Protein AF-A0A819GA97-F1 (afdb_monomer)

Secondary structure (DSSP, 8-state):
---SHHHHHS--HHHHHHHHHHHHHHHHHHHHHHHTGGG-SS-HHHHHHHTPPPTTSS-TT-TTHHHHHHHHHHHHTS--EEBSS--SEE-GGGEE----HHHHHHS-HHHHHHHH--EEBPGGGGGGHHHHHHTT-B---HHHHHHHHHHHTTS---HHHHHHHHHHHHHHHHHHTTS-HHHHHHHHHHHHTSS--B-TTSS-B--GGG-SS-------

Mean predicted aligned error: 13.13 Å

Sequence (220 aa):
VPSSRQDILSDSIWNQFLLNEIPSIFLSSLDTFYQEQSFLPIDPLHLFLYFLPNETSIYSNNLFTPVCRTIHRLLRSRRFLPVINDNNLHMPNECVFINDLTIKEILTPELLYNHLNLYYLKDDLYEYEKQLYELGVHHLGHNELINFIKQIFTTEITIENKKILSKWFCCLYRCLNEISLIDEQKVLKHIQSLKIFPLKNYQEFISVNYINQIIFFSIK

Nearest PDB structures (foldseek):
  2n3a-assembly1_B  TM=3.956E-01  e=7.520E+00  Homo sapiens
  4huh-assembly1_D  TM=3.176E-01  e=7.520E+00  Tequatrovirus T4

pLDDT: mean 73.04, std 17.86, range [25.12, 94.12]

Radius of gyration: 23.86 Å; Cα contacts (8 Å, |Δi|>4): 188; chains: 1; bounding box: 54×37×74 Å

Foldseek 3Di:
DDDDPVSVVPDDPVNVVVLVCLLVVLVVQLVVCVVVVVVDPDRSVVVSLVPQDDCPDPCVPDPNNVSSVSNLVVQQVDFDFDFPPDPTGDHLQQEAEDDDPLVCVLCPQVLCCVQVSHTYGDPVCVVNVVSSVSSPRDYDDLVNLLVSCVVVPPDDQDLVNLVSVVSVVVVSVVVLVVDDPVVNVVSVVSVLCDLFDQDPVSPDTGGCVVDPDDDDDDDD

Structure (mmCIF, N/CA/C/O backbone):
data_AF-A0A819GA97-F1
#
_entry.id   AF-A0A819GA97-F1
#
loop_
_atom_site.group_PDB
_atom_site.id
_atom_site.type_symbol
_atom_site.label_atom_id
_atom_site.label_alt_id
_atom_site.label_comp_id
_atom_site.label_asym_id
_atom_site.label_entity_id
_atom_site.label_seq_id
_atom_site.pdbx_PDB_ins_code
_atom_site.Cartn_x
_atom_site.Cartn_y
_atom_site.Cartn_z
_atom_site.occupancy
_atom_site.B_iso_or_equiv
_atom_site.auth_seq_id
_atom_site.auth_comp_id
_atom_site.auth_asym_id
_atom_site.auth_atom_id
_atom_site.pdbx_PDB_model_num
ATOM 1 N N . VAL A 1 1 ? 28.766 -0.617 -34.407 1.00 49.12 1 VAL A N 1
ATOM 2 C CA . VAL A 1 1 ? 28.035 -1.095 -33.210 1.00 49.12 1 VAL A CA 1
ATOM 3 C C . VAL A 1 1 ? 28.820 -0.605 -32.008 1.00 49.12 1 VAL A C 1
ATOM 5 O O . VAL A 1 1 ? 30.019 -0.862 -32.008 1.00 49.12 1 VAL A O 1
ATOM 8 N N . PRO A 1 2 ? 28.232 0.171 -31.082 1.00 42.66 2 PRO A N 1
ATOM 9 C CA . PRO A 1 2 ? 28.972 0.699 -29.940 1.00 42.66 2 PRO A CA 1
ATOM 10 C C . PRO A 1 2 ? 29.485 -0.477 -29.105 1.00 42.66 2 PRO A C 1
ATOM 12 O O . PRO A 1 2 ? 28.721 -1.3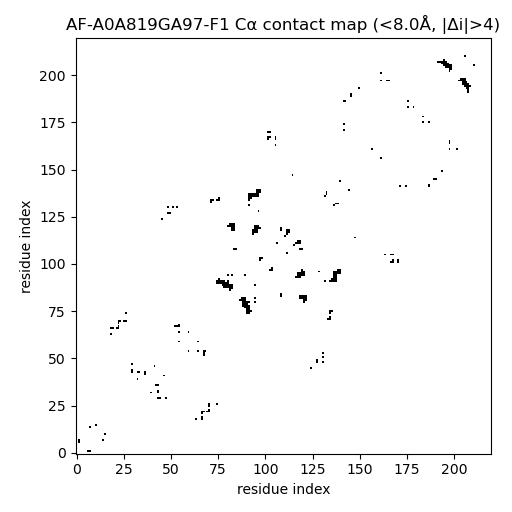72 -28.748 1.00 42.66 2 PRO A O 1
ATOM 15 N N . SER A 1 3 ? 30.795 -0.516 -28.882 1.00 57.19 3 SER A N 1
ATOM 16 C CA . SER A 1 3 ? 31.515 -1.671 -28.329 1.00 57.19 3 SER A CA 1
ATOM 17 C C . SER A 1 3 ? 31.979 -1.460 -26.885 1.00 57.19 3 SER A C 1
ATOM 19 O O . SER A 1 3 ? 32.624 -2.338 -26.316 1.00 57.19 3 SER A O 1
ATOM 21 N N . SER A 1 4 ? 31.632 -0.329 -26.262 1.00 60.06 4 SER A N 1
ATOM 22 C CA . SER A 1 4 ? 31.930 -0.042 -24.857 1.00 60.06 4 SER A CA 1
ATOM 23 C C . SER A 1 4 ? 30.698 0.476 -24.098 1.00 60.06 4 SER A C 1
ATOM 25 O O . SER A 1 4 ? 29.800 1.085 -24.679 1.00 60.06 4 SER A O 1
ATOM 27 N N . ARG A 1 5 ? 30.652 0.271 -22.768 1.00 60.28 5 ARG A N 1
ATOM 28 C CA . ARG A 1 5 ? 29.605 0.848 -21.893 1.00 60.28 5 ARG A CA 1
ATOM 29 C C . ARG A 1 5 ? 29.556 2.382 -21.990 1.00 60.28 5 ARG A C 1
ATOM 31 O O . ARG A 1 5 ? 28.491 2.957 -21.812 1.00 60.28 5 ARG A O 1
ATOM 38 N N . GLN A 1 6 ? 30.684 3.025 -22.298 1.00 57.44 6 GLN A N 1
ATOM 39 C CA . GLN A 1 6 ? 30.800 4.475 -22.481 1.00 57.44 6 GLN A CA 1
ATOM 40 C C . GLN A 1 6 ? 30.181 4.962 -23.802 1.00 57.44 6 GLN A C 1
ATOM 42 O O . GLN A 1 6 ? 29.548 6.011 -23.799 1.00 57.44 6 GLN A O 1
ATOM 47 N N . ASP A 1 7 ? 30.241 4.173 -24.878 1.00 56.47 7 ASP A N 1
ATOM 48 C CA . ASP A 1 7 ? 29.591 4.496 -26.166 1.00 56.47 7 ASP A CA 1
ATOM 49 C C . ASP A 1 7 ? 28.064 4.282 -26.142 1.00 56.47 7 ASP A C 1
ATOM 51 O O . ASP A 1 7 ? 27.329 4.785 -26.988 1.00 56.47 7 ASP A O 1
ATOM 55 N N . ILE A 1 8 ? 27.562 3.512 -25.173 1.00 55.41 8 ILE A N 1
ATOM 56 C CA . ILE A 1 8 ? 26.121 3.396 -24.887 1.00 55.41 8 ILE A CA 1
ATOM 57 C C . ILE A 1 8 ? 25.658 4.585 -24.023 1.00 55.41 8 ILE A C 1
ATOM 59 O O . ILE A 1 8 ? 24.527 5.047 -24.161 1.00 55.41 8 ILE A O 1
ATOM 63 N N . LEU A 1 9 ? 26.541 5.102 -23.159 1.00 57.03 9 LEU A N 1
ATOM 64 C CA . LEU A 1 9 ? 26.312 6.285 -22.319 1.00 57.03 9 LEU A CA 1
ATOM 65 C C . LEU A 1 9 ? 26.404 7.607 -23.094 1.00 57.03 9 LEU A C 1
ATOM 67 O O . LEU A 1 9 ? 25.909 8.620 -22.604 1.00 57.03 9 LEU A O 1
ATOM 71 N N . SER A 1 10 ? 27.014 7.624 -24.283 1.00 56.72 10 SER A N 1
ATOM 72 C CA . SER A 1 10 ? 27.002 8.791 -25.165 1.00 56.72 10 SER A CA 1
ATOM 73 C C . SER A 1 10 ? 25.609 8.979 -25.771 1.00 56.72 10 SER A C 1
ATOM 75 O O . SER A 1 10 ? 25.300 8.421 -26.819 1.00 56.72 10 SER A O 1
ATOM 77 N N . ASP A 1 11 ? 24.773 9.699 -25.025 1.00 62.06 11 ASP A N 1
ATOM 78 C CA . ASP A 1 11 ? 23.566 10.472 -25.358 1.00 62.06 11 ASP A CA 1
ATOM 79 C C . ASP A 1 11 ? 22.989 10.329 -26.784 1.00 62.06 11 ASP A C 1
ATOM 81 O O . ASP A 1 11 ? 22.821 11.295 -27.530 1.00 62.06 11 ASP A O 1
ATOM 85 N N . SER A 1 12 ? 22.678 9.101 -27.200 1.00 70.94 12 SER A N 1
ATOM 86 C CA . SER A 1 12 ? 21.984 8.881 -28.463 1.00 70.94 12 SER A CA 1
ATOM 87 C C . SER A 1 12 ? 20.501 9.190 -28.264 1.00 70.94 12 SER A C 1
ATOM 89 O O . SER A 1 12 ? 19.875 8.702 -27.320 1.00 70.94 12 SER A O 1
ATOM 91 N N . ILE A 1 13 ? 19.917 9.974 -29.177 1.00 79.69 13 ILE A N 1
ATOM 92 C CA . ILE A 1 13 ? 18.471 10.279 -29.212 1.00 79.69 13 ILE A CA 1
ATOM 93 C C . ILE A 1 13 ? 17.645 8.983 -29.120 1.00 79.69 13 ILE A C 1
ATOM 95 O O . ILE A 1 13 ? 16.586 8.947 -28.500 1.00 79.69 13 ILE A O 1
ATOM 99 N N . TRP A 1 14 ? 18.175 7.893 -29.679 1.00 80.19 14 TRP A N 1
ATOM 100 C CA . TRP A 1 14 ? 17.611 6.552 -29.589 1.00 80.19 14 TRP A CA 1
ATOM 101 C C . TRP A 1 14 ? 17.519 6.015 -28.152 1.00 80.19 14 TRP A C 1
ATOM 103 O O . TRP A 1 14 ? 16.473 5.511 -27.752 1.00 80.19 14 TRP A O 1
ATOM 113 N N . ASN A 1 15 ? 18.577 6.148 -27.348 1.00 81.88 15 ASN A N 1
ATOM 114 C CA . ASN A 1 15 ? 18.561 5.700 -25.954 1.00 81.88 15 ASN A CA 1
ATOM 115 C C . ASN A 1 15 ? 17.590 6.533 -25.112 1.00 81.88 15 ASN A C 1
ATOM 117 O O . ASN A 1 15 ? 16.863 5.972 -24.299 1.00 81.88 15 ASN A O 1
ATOM 121 N N . GLN A 1 16 ? 17.527 7.849 -25.334 1.00 83.06 16 GLN A N 1
ATOM 122 C CA . GLN A 1 16 ? 16.548 8.706 -24.657 1.00 83.06 16 GLN A CA 1
ATOM 123 C C . GLN A 1 16 ? 15.110 8.333 -25.035 1.00 83.06 16 GLN A C 1
ATOM 125 O O . GLN A 1 16 ? 14.253 8.236 -24.159 1.00 83.06 16 GLN A O 1
ATOM 130 N N . PHE A 1 17 ? 14.856 8.071 -26.321 1.00 86.31 17 PHE A N 1
ATOM 131 C CA . PHE A 1 17 ? 13.563 7.576 -26.788 1.00 86.31 17 PHE A CA 1
ATOM 132 C C . PHE A 1 17 ? 13.178 6.272 -26.076 1.00 86.31 17 PHE A C 1
ATOM 134 O O . PHE A 1 17 ? 12.105 6.198 -25.487 1.00 86.31 17 PHE A O 1
ATOM 141 N N . LEU A 1 18 ? 14.077 5.282 -26.027 1.00 85.31 18 LEU A N 1
ATOM 142 C CA . LEU A 1 18 ? 13.821 4.024 -25.319 1.00 85.31 18 LEU A CA 1
ATOM 143 C C . LEU A 1 18 ? 13.533 4.237 -23.827 1.00 85.31 18 LEU A C 1
ATOM 145 O O . LEU A 1 18 ? 12.581 3.662 -23.306 1.00 85.31 18 LEU A O 1
ATOM 149 N N . LEU A 1 19 ? 14.315 5.072 -23.137 1.00 87.19 19 LEU A N 1
ATOM 150 C CA . LEU A 1 19 ? 14.096 5.365 -21.716 1.00 87.19 19 LEU A CA 1
ATOM 151 C C . LEU A 1 19 ? 12.727 6.015 -21.458 1.00 87.19 19 LEU A C 1
ATOM 153 O O . LEU A 1 19 ? 12.126 5.755 -20.417 1.00 87.19 19 LEU A O 1
ATOM 157 N N . ASN A 1 20 ? 12.220 6.809 -22.403 1.00 89.06 20 ASN A N 1
ATOM 158 C CA . ASN A 1 20 ? 10.899 7.432 -22.312 1.00 89.06 20 ASN A CA 1
ATOM 159 C C . ASN A 1 20 ? 9.746 6.446 -22.568 1.00 89.06 20 ASN A C 1
ATOM 161 O O . ASN A 1 20 ? 8.667 6.637 -22.009 1.00 89.06 20 ASN A O 1
ATOM 165 N N . GLU A 1 21 ? 9.968 5.391 -23.357 1.00 92.31 21 GLU A N 1
ATOM 166 C CA . GLU A 1 21 ? 8.961 4.355 -23.641 1.00 92.31 21 GLU A CA 1
ATOM 167 C C . GLU A 1 21 ? 8.874 3.276 -22.548 1.00 92.31 21 GLU A C 1
ATOM 169 O O . GLU A 1 21 ? 7.820 2.682 -22.336 1.00 92.31 21 GLU A O 1
ATOM 174 N N . ILE A 1 22 ? 9.950 3.018 -21.795 1.00 91.12 22 ILE A N 1
ATOM 175 C CA . ILE A 1 22 ? 9.941 1.978 -20.747 1.00 91.12 22 ILE A CA 1
ATOM 176 C C . ILE A 1 22 ? 8.790 2.151 -19.732 1.00 91.12 22 ILE A C 1
ATOM 178 O O . ILE A 1 22 ? 8.128 1.152 -19.442 1.00 91.12 22 ILE A O 1
ATOM 182 N N . PRO A 1 23 ? 8.497 3.352 -19.186 1.00 92.75 23 PRO A N 1
ATOM 183 C 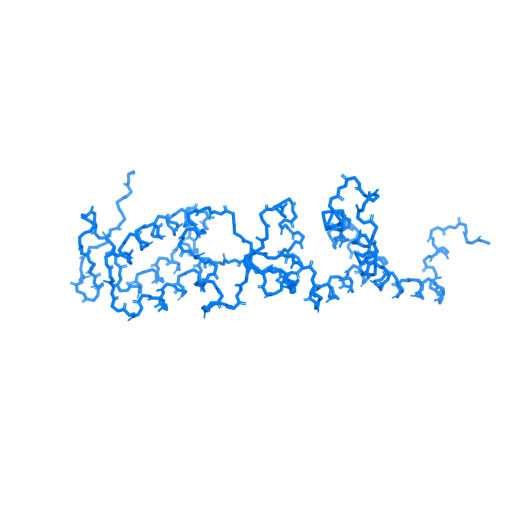CA . PRO A 1 23 ? 7.420 3.513 -18.215 1.00 92.75 23 PRO A CA 1
ATOM 184 C C . PRO A 1 23 ? 6.036 3.134 -18.746 1.00 92.75 23 PRO A C 1
ATOM 186 O O . PRO A 1 23 ? 5.268 2.498 -18.025 1.00 92.75 23 PRO A O 1
ATOM 189 N N . SER A 1 24 ? 5.706 3.512 -19.986 1.00 92.88 24 SER A N 1
ATOM 190 C CA . SER A 1 24 ? 4.400 3.212 -20.588 1.00 92.88 24 SER A CA 1
ATOM 191 C C . SER A 1 24 ? 4.251 1.710 -20.833 1.00 92.88 24 SER A C 1
ATOM 193 O O . SER A 1 24 ? 3.234 1.123 -20.457 1.00 92.88 24 SER A O 1
ATOM 195 N N . ILE A 1 25 ? 5.299 1.073 -21.365 1.00 93.88 25 ILE A N 1
ATOM 196 C CA . ILE A 1 25 ? 5.341 -0.371 -21.610 1.00 93.88 25 ILE A CA 1
ATOM 197 C C . ILE A 1 25 ? 5.215 -1.136 -20.290 1.00 93.88 25 ILE A C 1
ATOM 199 O O . ILE A 1 25 ? 4.380 -2.035 -20.182 1.00 93.88 25 ILE A O 1
ATOM 203 N N . PHE A 1 26 ? 5.976 -0.745 -19.263 1.00 93.56 26 PHE A N 1
ATOM 204 C CA . PHE A 1 26 ? 5.908 -1.370 -17.942 1.00 93.56 26 PHE A CA 1
ATOM 205 C C . PHE A 1 26 ? 4.486 -1.324 -17.379 1.00 93.56 26 PHE A C 1
ATOM 207 O O . PHE A 1 26 ? 3.968 -2.342 -16.935 1.00 93.56 26 PHE A O 1
ATOM 214 N N . LEU A 1 27 ? 3.798 -0.186 -17.470 1.00 92.31 27 LEU A N 1
ATOM 215 C CA . LEU A 1 27 ? 2.404 -0.085 -17.036 1.00 92.31 27 LEU A CA 1
ATOM 216 C C . LEU A 1 27 ? 1.475 -0.994 -17.848 1.00 92.31 27 LEU A C 1
ATOM 218 O O . LEU A 1 27 ? 0.658 -1.697 -17.257 1.00 92.31 27 LEU A O 1
ATOM 222 N N . SER A 1 28 ? 1.596 -1.014 -19.175 1.00 92.75 28 SER A N 1
ATOM 223 C CA . SER A 1 28 ? 0.748 -1.859 -20.032 1.00 92.75 28 SER A CA 1
ATOM 224 C C . SER A 1 28 ? 0.955 -3.362 -19.801 1.00 92.75 28 SER A C 1
ATOM 226 O O . SER A 1 28 ? 0.047 -4.164 -20.035 1.00 92.75 28 SER A O 1
ATOM 228 N N . SER A 1 29 ? 2.128 -3.754 -19.286 1.00 92.56 29 SER A N 1
ATOM 229 C CA . SER A 1 29 ? 2.418 -5.151 -18.958 1.00 92.56 29 SER A CA 1
ATOM 230 C C . SER A 1 29 ? 1.474 -5.701 -17.890 1.00 92.56 29 SER A C 1
ATOM 232 O O . SER A 1 29 ? 1.076 -6.855 -17.988 1.00 92.56 29 SER A O 1
ATOM 234 N N . LEU A 1 30 ? 1.025 -4.867 -16.944 1.00 92.44 30 LEU A N 1
ATOM 235 C CA . LEU A 1 30 ? 0.070 -5.283 -15.919 1.00 92.44 30 LEU A CA 1
ATOM 236 C C . LEU A 1 30 ? -1.269 -5.710 -16.532 1.00 92.44 30 LEU A C 1
ATOM 238 O O . LEU A 1 30 ? -1.796 -6.760 -16.178 1.00 92.44 30 LEU A O 1
ATOM 242 N N . ASP A 1 31 ? -1.796 -4.935 -17.485 1.00 91.81 31 ASP A N 1
ATOM 243 C CA . ASP A 1 31 ? -3.041 -5.291 -18.182 1.00 91.81 31 ASP A CA 1
ATOM 244 C C . ASP A 1 31 ? -2.864 -6.573 -18.995 1.00 91.81 31 ASP A C 1
ATOM 246 O O . ASP A 1 31 ? -3.745 -7.427 -1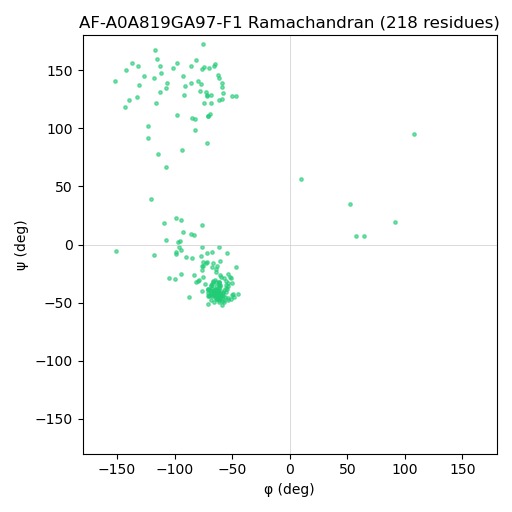9.017 1.00 91.81 31 ASP A O 1
ATOM 250 N N . THR A 1 32 ? -1.697 -6.726 -19.624 1.00 91.50 32 THR A N 1
ATOM 251 C CA . THR A 1 32 ? -1.351 -7.924 -20.398 1.00 91.50 32 THR A CA 1
ATOM 252 C C . THR A 1 32 ? -1.278 -9.158 -19.494 1.00 91.50 32 THR A C 1
ATOM 254 O O . THR A 1 32 ? -1.784 -10.217 -19.853 1.00 91.50 32 THR A O 1
ATOM 257 N N . PHE A 1 33 ? -0.710 -9.031 -18.290 1.00 91.69 33 PHE A N 1
ATOM 258 C CA . PHE A 1 33 ? -0.670 -10.122 -17.318 1.00 91.69 33 PHE A CA 1
ATOM 259 C C . PHE A 1 33 ? -2.068 -10.521 -16.843 1.00 91.69 33 PHE A C 1
ATOM 261 O O . PHE A 1 33 ? -2.334 -11.709 -16.691 1.00 91.69 33 PHE A O 1
ATOM 268 N N . TYR A 1 34 ? -2.977 -9.560 -16.654 1.00 90.00 34 TYR A N 1
ATOM 269 C CA . TYR A 1 34 ? -4.372 -9.873 -16.341 1.00 90.00 34 TYR A CA 1
ATOM 270 C C . TYR A 1 34 ? -5.109 -10.537 -17.514 1.00 90.00 34 TYR A C 1
ATOM 272 O O . TYR A 1 34 ? -5.906 -11.444 -17.288 1.00 90.00 34 TYR A O 1
ATOM 280 N N . GLN A 1 35 ? -4.841 -10.133 -18.759 1.00 91.12 35 GLN A N 1
ATOM 281 C CA . GLN A 1 35 ? -5.425 -10.767 -19.950 1.00 91.12 35 GLN A CA 1
ATOM 282 C C . GLN A 1 35 ? -4.970 -12.222 -20.114 1.00 91.12 35 GLN A C 1
ATOM 284 O O . GLN A 1 35 ? -5.780 -13.090 -20.426 1.00 91.12 35 GLN A O 1
ATOM 289 N N . GLU A 1 36 ? -3.691 -12.491 -19.853 1.00 89.56 36 GLU A N 1
ATOM 290 C CA . GLU A 1 36 ? -3.062 -13.805 -20.022 1.00 89.56 36 GLU A CA 1
ATOM 291 C C . GLU A 1 36 ? -2.950 -14.585 -18.697 1.00 89.56 36 GLU A C 1
ATOM 293 O O . GLU A 1 36 ? -2.118 -15.485 -18.562 1.00 89.56 36 GLU A O 1
ATOM 298 N N . GLN A 1 37 ? -3.790 -14.267 -17.702 1.00 86.69 37 GLN A N 1
ATOM 299 C CA . GLN A 1 37 ? -3.708 -14.838 -16.351 1.00 86.69 37 GLN A CA 1
ATOM 300 C C . GLN A 1 37 ? -3.738 -16.377 -16.345 1.00 86.69 37 GLN A C 1
ATOM 302 O O . GLN A 1 37 ? -3.093 -16.999 -15.505 1.00 86.69 37 GLN A O 1
ATOM 307 N N . SER A 1 38 ? -4.425 -17.010 -17.303 1.00 85.44 38 SER A N 1
ATOM 308 C CA . SER A 1 38 ? -4.483 -18.474 -17.446 1.00 85.44 38 SER A CA 1
ATOM 309 C C . SER A 1 38 ? -3.140 -19.135 -17.767 1.00 85.44 38 SER A C 1
ATOM 311 O O . SER A 1 38 ? -2.992 -20.337 -17.556 1.00 85.44 38 SER A O 1
ATOM 313 N N . PHE A 1 39 ? -2.177 -18.381 -18.300 1.00 83.81 39 PHE A N 1
ATOM 314 C CA . PHE A 1 39 ? -0.853 -18.883 -18.672 1.00 83.81 39 PHE A CA 1
ATOM 315 C C . PHE A 1 39 ? 0.208 -18.594 -17.610 1.00 83.81 39 PHE A C 1
ATOM 317 O O . PHE A 1 39 ? 1.335 -19.082 -17.720 1.00 83.81 39 PHE A O 1
ATOM 324 N N . LEU A 1 40 ? -0.132 -17.808 -16.586 1.00 83.31 40 LEU A N 1
ATOM 325 C CA . LEU A 1 40 ? 0.800 -17.430 -15.539 1.00 83.31 40 LEU A CA 1
ATOM 326 C C . LEU A 1 40 ? 0.754 -18.437 -14.380 1.00 83.31 40 LEU A C 1
ATOM 328 O O . LEU A 1 40 ? -0.324 -18.836 -13.941 1.00 83.31 40 LEU A O 1
ATOM 332 N N . PRO A 1 41 ? 1.919 -18.851 -13.849 1.00 81.69 41 PRO A N 1
ATOM 333 C CA . PRO A 1 41 ? 1.979 -19.779 -12.720 1.00 81.69 41 PRO A CA 1
ATOM 334 C C . PRO A 1 41 ? 1.620 -19.121 -11.378 1.00 81.69 41 PRO A C 1
ATOM 336 O O . PRO A 1 41 ? 1.428 -19.821 -10.387 1.00 81.69 41 PRO A O 1
ATOM 339 N N . ILE A 1 42 ? 1.604 -17.786 -11.329 1.00 86.94 42 ILE A N 1
ATOM 340 C CA . ILE A 1 42 ? 1.438 -16.953 -10.133 1.00 86.94 42 ILE A CA 1
ATOM 341 C C . ILE A 1 42 ? 0.469 -15.819 -10.487 1.00 86.94 42 ILE A C 1
ATOM 343 O O . ILE A 1 42 ? 0.336 -15.464 -11.660 1.00 86.94 42 ILE A O 1
ATOM 347 N N . ASP A 1 43 ? -0.187 -15.248 -9.477 1.00 89.94 43 ASP A N 1
ATOM 348 C CA . ASP A 1 43 ? -1.035 -14.071 -9.637 1.00 89.94 43 ASP A CA 1
ATOM 349 C C . ASP A 1 43 ? -0.296 -12.937 -10.402 1.00 89.94 43 ASP A C 1
ATOM 351 O O . ASP A 1 43 ? 0.827 -12.567 -10.022 1.00 89.94 43 ASP A O 1
ATOM 355 N N . PRO A 1 44 ? -0.906 -12.384 -11.471 1.00 91.50 44 PRO A N 1
ATOM 356 C CA . PRO A 1 44 ? -0.389 -11.252 -12.241 1.00 91.50 44 PRO A CA 1
ATOM 357 C C . PRO A 1 44 ? 0.143 -10.097 -11.391 1.00 91.50 44 PRO A C 1
ATOM 359 O O . PRO A 1 44 ? 1.199 -9.534 -11.689 1.00 91.50 44 PRO A O 1
ATOM 362 N N . LEU A 1 45 ? -0.579 -9.745 -10.325 1.00 91.88 45 LEU A N 1
ATOM 363 C CA . LEU A 1 45 ? -0.251 -8.619 -9.464 1.00 91.88 45 LEU A CA 1
ATOM 364 C C . LEU A 1 45 ? 0.992 -8.901 -8.625 1.00 91.88 45 LEU A C 1
ATOM 366 O O . LEU A 1 45 ? 1.856 -8.035 -8.500 1.00 91.88 45 LEU A O 1
ATOM 370 N N . HIS A 1 46 ? 1.109 -10.119 -8.097 1.00 91.75 46 HIS A N 1
ATOM 371 C CA . HIS A 1 46 ? 2.294 -10.552 -7.359 1.00 91.75 46 HIS A CA 1
ATOM 372 C C . HIS A 1 46 ? 3.535 -10.501 -8.251 1.00 91.75 46 HIS A C 1
ATOM 374 O O . HIS A 1 46 ? 4.560 -9.939 -7.869 1.00 91.75 46 HIS A O 1
ATOM 380 N N . LEU A 1 47 ? 3.431 -11.025 -9.477 1.00 91.25 47 LEU A N 1
ATOM 381 C CA . LEU A 1 47 ? 4.525 -10.980 -10.445 1.00 91.25 47 LEU A CA 1
ATOM 382 C C . LEU A 1 47 ? 4.910 -9.532 -10.774 1.00 91.25 47 LEU A C 1
ATOM 384 O O . LEU A 1 47 ? 6.092 -9.186 -10.773 1.00 91.25 47 LEU A O 1
ATOM 388 N N . PHE A 1 48 ? 3.921 -8.669 -10.996 1.00 92.81 48 PHE A N 1
ATOM 389 C CA . PHE A 1 48 ? 4.143 -7.255 -11.276 1.00 92.81 48 PHE A CA 1
ATOM 390 C C . PHE A 1 48 ? 4.841 -6.517 -10.122 1.00 92.81 48 PHE A C 1
ATOM 392 O O . PHE A 1 48 ? 5.828 -5.817 -10.349 1.00 92.81 48 PHE A O 1
ATOM 399 N N . LEU A 1 49 ? 4.368 -6.696 -8.884 1.00 91.38 49 LEU A N 1
ATOM 400 C CA . LEU A 1 49 ? 4.947 -6.068 -7.691 1.00 91.38 49 LEU A CA 1
ATOM 401 C C . LEU A 1 49 ? 6.342 -6.611 -7.365 1.00 91.38 49 LEU A C 1
ATOM 403 O O . LEU A 1 49 ? 7.204 -5.858 -6.913 1.00 91.38 49 LEU A O 1
ATOM 407 N N . TYR A 1 50 ? 6.592 -7.893 -7.637 1.00 90.12 50 TYR A N 1
ATOM 408 C CA . TYR A 1 50 ? 7.908 -8.505 -7.465 1.00 90.12 50 TYR A CA 1
ATOM 409 C C . TYR A 1 50 ? 8.972 -7.853 -8.358 1.00 90.12 50 TYR A C 1
ATOM 411 O O . TYR A 1 50 ? 10.101 -7.639 -7.919 1.00 90.12 50 TYR A O 1
ATOM 419 N N . PHE A 1 51 ? 8.606 -7.497 -9.592 1.00 89.50 51 PHE A N 1
ATOM 420 C CA . PHE A 1 51 ? 9.491 -6.821 -10.545 1.00 89.50 51 PHE A CA 1
ATOM 421 C C . PHE A 1 51 ? 9.398 -5.292 -10.507 1.00 89.50 51 PHE A C 1
ATOM 423 O O . PHE A 1 51 ? 9.948 -4.626 -11.391 1.00 89.50 51 PHE A O 1
ATOM 430 N N . LEU A 1 52 ? 8.731 -4.717 -9.501 1.00 90.06 52 LEU A N 1
ATOM 431 C CA . LEU A 1 52 ? 8.661 -3.271 -9.353 1.00 90.06 52 LEU A CA 1
ATOM 432 C C . LEU A 1 52 ? 10.084 -2.695 -9.217 1.00 90.06 52 LEU A C 1
ATOM 434 O O . LEU A 1 52 ? 10.853 -3.135 -8.359 1.00 90.06 52 LEU A O 1
ATOM 438 N N . PRO A 1 53 ? 10.472 -1.724 -10.062 1.00 86.38 53 PRO A N 1
ATOM 439 C CA . PRO A 1 53 ? 11.820 -1.190 -10.023 1.00 86.38 53 PRO A CA 1
ATOM 440 C C . PRO A 1 53 ? 11.992 -0.278 -8.805 1.00 86.38 53 PRO A C 1
ATOM 442 O O . PRO A 1 53 ? 11.297 0.729 -8.679 1.00 86.38 53 PRO A O 1
ATOM 445 N N . ASN A 1 54 ? 12.950 -0.594 -7.935 1.00 77.25 54 ASN A N 1
ATOM 446 C CA . ASN A 1 54 ? 13.231 0.190 -6.729 1.00 77.25 54 ASN A CA 1
ATOM 447 C C . ASN A 1 54 ? 14.328 1.238 -6.986 1.00 77.25 54 ASN A C 1
ATOM 449 O O . ASN A 1 54 ? 15.298 0.984 -7.705 1.00 77.25 54 ASN A O 1
ATOM 453 N N . GLU A 1 55 ? 14.227 2.407 -6.345 1.00 69.19 55 GLU A N 1
ATOM 454 C CA . GLU A 1 55 ? 15.260 3.459 -6.427 1.00 69.19 55 GLU A CA 1
ATOM 455 C C . GLU A 1 55 ? 16.540 3.110 -5.641 1.00 69.19 55 GLU A C 1
ATOM 457 O O . GLU A 1 55 ? 17.593 3.705 -5.860 1.00 69.19 55 GLU A O 1
ATOM 462 N N . THR A 1 56 ? 16.472 2.124 -4.743 1.00 60.53 56 THR A N 1
ATOM 463 C CA . THR A 1 56 ? 17.508 1.797 -3.747 1.00 60.53 56 THR A CA 1
ATOM 464 C C . THR A 1 56 ? 18.655 0.926 -4.262 1.00 60.53 56 THR A C 1
ATOM 466 O O . THR A 1 56 ? 19.508 0.505 -3.478 1.00 60.53 56 THR A O 1
ATOM 469 N N . SER A 1 57 ? 18.734 0.662 -5.571 1.00 57.66 57 SER A N 1
ATOM 470 C CA . SER A 1 57 ? 19.920 0.004 -6.128 1.00 57.66 57 SER A CA 1
ATOM 471 C C . SER A 1 57 ? 21.168 0.854 -5.835 1.00 57.66 57 SER A C 1
ATOM 473 O O . SER A 1 57 ? 21.125 2.078 -5.940 1.00 57.66 57 SER A O 1
ATOM 475 N N . ILE A 1 58 ? 22.284 0.211 -5.468 1.00 53.91 58 ILE A N 1
ATOM 476 C CA . ILE A 1 58 ? 23.549 0.807 -4.962 1.00 53.91 58 ILE A CA 1
ATOM 477 C C . ILE A 1 58 ? 24.154 1.880 -5.909 1.00 53.91 58 ILE A C 1
ATOM 479 O O . ILE A 1 58 ? 25.075 2.610 -5.550 1.00 53.91 58 ILE A O 1
ATOM 483 N N . TYR A 1 59 ? 23.589 2.040 -7.104 1.00 55.72 59 TYR A N 1
ATOM 484 C CA . TYR A 1 59 ? 23.917 3.048 -8.100 1.00 55.72 59 TYR A CA 1
ATOM 485 C C . TYR A 1 59 ? 22.804 4.107 -8.181 1.00 55.72 59 TYR A C 1
ATOM 487 O O . TYR A 1 59 ? 22.126 4.231 -9.197 1.00 55.72 59 TYR A O 1
ATOM 495 N N . SER A 1 60 ? 22.617 4.904 -7.126 1.00 51.34 60 SER A N 1
ATOM 496 C CA . SER A 1 60 ? 21.583 5.958 -7.038 1.00 51.34 60 SER A CA 1
ATOM 497 C C . SER A 1 60 ? 21.699 7.078 -8.091 1.00 51.34 60 SER A C 1
ATOM 499 O O . SER A 1 60 ? 20.830 7.944 -8.178 1.00 51.34 60 SER A O 1
ATOM 501 N N . ASN A 1 61 ? 22.727 7.028 -8.944 1.00 61.94 61 ASN A N 1
ATOM 502 C CA . ASN A 1 61 ? 22.945 7.919 -10.081 1.00 61.94 61 ASN A CA 1
ATOM 503 C C . ASN A 1 61 ? 23.005 7.152 -11.421 1.00 61.94 61 ASN A C 1
ATOM 505 O O . ASN A 1 61 ? 23.857 7.417 -12.267 1.00 61.94 61 ASN A O 1
ATOM 509 N N . ASN A 1 62 ? 22.152 6.135 -11.582 1.00 70.12 62 ASN A N 1
ATOM 510 C CA . ASN A 1 62 ? 22.053 5.336 -12.802 1.00 70.12 62 ASN A CA 1
ATOM 511 C C . ASN A 1 62 ? 21.108 5.993 -13.830 1.00 70.12 62 ASN A C 1
ATOM 513 O O . ASN A 1 62 ? 20.152 6.678 -13.468 1.00 70.12 62 ASN A O 1
ATOM 517 N N . LEU A 1 63 ? 21.331 5.715 -15.117 1.00 76.62 63 LEU A N 1
ATOM 518 C CA . LEU A 1 63 ? 20.495 6.149 -16.247 1.00 76.62 63 LEU A CA 1
ATOM 519 C C . LEU A 1 63 ? 18.999 5.830 -16.064 1.00 76.62 63 LEU A C 1
ATOM 521 O O . LEU A 1 63 ? 18.147 6.539 -16.590 1.00 76.62 63 LEU A O 1
ATOM 525 N N . PHE A 1 64 ? 18.676 4.769 -15.319 1.00 81.56 64 PHE A N 1
ATOM 526 C CA . PHE A 1 64 ? 17.305 4.297 -15.108 1.00 81.56 64 PHE A CA 1
ATOM 527 C C . PHE A 1 64 ? 16.607 4.905 -13.887 1.00 81.56 64 PHE A C 1
ATOM 529 O O . PHE A 1 64 ? 15.393 4.774 -13.773 1.00 81.56 64 PHE A O 1
ATOM 536 N N . THR A 1 65 ? 17.308 5.623 -13.003 1.00 84.44 65 THR A N 1
ATOM 537 C CA . THR A 1 65 ? 16.676 6.317 -11.867 1.00 84.44 65 THR A CA 1
ATOM 538 C C . THR A 1 65 ? 15.481 7.203 -12.278 1.00 84.44 65 THR A C 1
ATOM 540 O O . THR A 1 65 ? 14.425 7.091 -11.647 1.00 84.44 65 THR A O 1
ATOM 543 N N . PRO A 1 66 ? 15.555 8.051 -13.333 1.00 86.44 66 PRO A N 1
ATOM 544 C CA . PRO A 1 66 ? 14.390 8.821 -13.784 1.00 86.44 66 PRO A CA 1
ATOM 545 C C . PRO A 1 66 ? 13.250 7.942 -14.323 1.00 86.44 66 PRO A C 1
ATOM 547 O O . PRO A 1 66 ? 12.079 8.295 -14.171 1.00 86.44 66 PRO A O 1
ATOM 550 N N . VAL A 1 67 ? 13.572 6.785 -14.906 1.00 88.62 67 VAL A N 1
ATOM 551 C CA . VAL A 1 67 ? 12.587 5.811 -15.399 1.00 88.62 67 VAL A CA 1
ATOM 552 C C . VAL A 1 67 ? 11.833 5.183 -14.226 1.00 88.62 67 VAL A C 1
ATOM 554 O O . VAL A 1 67 ? 10.603 5.200 -14.229 1.00 88.62 67 VAL A O 1
ATOM 557 N N . CYS A 1 68 ? 12.540 4.736 -13.180 1.00 89.25 68 CYS A N 1
ATOM 558 C CA . CYS A 1 68 ? 11.931 4.205 -11.955 1.00 89.25 68 CYS A CA 1
ATOM 559 C C . CYS A 1 68 ? 10.984 5.230 -11.316 1.00 89.25 68 CYS A C 1
ATOM 561 O O . CYS A 1 68 ? 9.822 4.925 -11.054 1.00 89.25 68 CYS A O 1
ATOM 563 N N . ARG A 1 69 ? 11.439 6.482 -11.166 1.00 89.06 69 ARG A N 1
ATOM 564 C CA . ARG A 1 69 ? 10.614 7.590 -10.648 1.00 89.06 69 ARG A CA 1
ATOM 565 C C . ARG A 1 69 ? 9.358 7.821 -11.470 1.00 89.06 69 ARG A C 1
ATOM 567 O O . ARG A 1 69 ? 8.287 8.072 -10.920 1.00 89.06 69 ARG A O 1
ATOM 574 N N . THR A 1 70 ? 9.484 7.747 -12.792 1.00 91.50 70 THR A N 1
ATOM 575 C CA . THR A 1 70 ? 8.354 7.923 -13.705 1.00 91.50 70 THR A CA 1
ATOM 576 C C . THR A 1 70 ? 7.352 6.780 -13.558 1.00 91.50 70 THR A C 1
ATOM 578 O O . THR A 1 70 ? 6.159 7.054 -13.455 1.00 91.50 70 THR A O 1
ATOM 581 N N . ILE A 1 71 ? 7.818 5.531 -13.459 1.00 92.69 71 ILE A N 1
ATOM 582 C CA . ILE A 1 71 ? 6.968 4.360 -13.196 1.00 92.69 71 ILE A CA 1
ATOM 583 C C . ILE A 1 71 ? 6.222 4.520 -11.868 1.00 92.69 71 ILE A C 1
ATOM 585 O O . ILE A 1 71 ? 4.995 4.452 -11.852 1.00 92.69 71 ILE A O 1
ATOM 589 N N . HIS A 1 72 ? 6.930 4.820 -10.775 1.00 91.88 72 HIS A N 1
ATOM 590 C CA . HIS A 1 72 ? 6.326 5.025 -9.452 1.00 91.88 72 HIS A CA 1
ATOM 591 C C . HIS A 1 72 ? 5.296 6.158 -9.457 1.00 91.88 72 HIS A C 1
ATOM 593 O O . HIS A 1 72 ? 4.196 6.007 -8.927 1.00 91.88 72 HIS A O 1
ATOM 599 N N . ARG A 1 73 ? 5.609 7.287 -10.107 1.00 92.50 73 ARG A N 1
ATOM 600 C CA . ARG A 1 73 ? 4.684 8.422 -10.249 1.00 92.50 73 ARG A CA 1
ATOM 601 C C . ARG A 1 73 ? 3.414 8.037 -11.002 1.00 92.50 73 ARG A C 1
ATOM 603 O O . ARG A 1 73 ? 2.334 8.460 -10.606 1.00 92.50 73 ARG A O 1
ATOM 610 N N . LEU A 1 74 ? 3.537 7.280 -12.089 1.00 93.69 74 LEU A N 1
ATOM 611 C CA . LEU A 1 74 ? 2.382 6.864 -12.879 1.00 93.69 74 LEU A CA 1
ATOM 612 C C . LEU A 1 74 ? 1.538 5.824 -12.131 1.00 93.69 74 LEU A C 1
ATOM 614 O O . LEU A 1 74 ? 0.311 5.920 -12.150 1.00 93.69 74 LEU A O 1
ATOM 618 N N . LEU A 1 75 ? 2.175 4.892 -11.416 1.00 93.88 75 LEU A N 1
ATOM 619 C CA . LEU A 1 75 ? 1.489 3.901 -10.581 1.00 93.88 75 LEU A CA 1
ATOM 620 C C . LEU A 1 75 ? 0.718 4.540 -9.422 1.00 93.88 75 LEU A C 1
ATOM 622 O O . LEU A 1 75 ? -0.420 4.154 -9.177 1.00 93.88 75 LEU A O 1
ATOM 626 N N . ARG A 1 76 ? 1.276 5.572 -8.778 1.00 93.12 76 ARG A N 1
ATOM 627 C CA . ARG A 1 76 ? 0.587 6.374 -7.747 1.00 93.12 76 ARG A CA 1
ATOM 628 C C . ARG A 1 76 ? -0.753 6.948 -8.213 1.00 93.12 76 ARG A C 1
ATOM 630 O O . ARG A 1 76 ? -1.662 7.096 -7.408 1.00 93.12 76 ARG A O 1
ATOM 637 N N . SER A 1 77 ? -0.870 7.279 -9.499 1.00 91.44 77 SER A N 1
ATOM 638 C CA . SER A 1 77 ? -2.093 7.823 -10.110 1.00 91.44 77 SER A CA 1
ATOM 639 C C . SER A 1 77 ? -2.980 6.775 -10.789 1.00 91.44 77 SER A C 1
ATOM 641 O O . SER A 1 77 ? -3.976 7.133 -11.418 1.00 91.44 77 SER A O 1
ATOM 643 N N . ARG A 1 78 ? -2.615 5.491 -10.724 1.00 93.00 78 ARG A N 1
ATOM 644 C CA . ARG A 1 78 ? -3.324 4.413 -11.409 1.00 93.00 78 ARG A CA 1
ATOM 645 C C . ARG A 1 78 ? -4.120 3.575 -10.419 1.00 93.00 78 ARG A C 1
ATOM 647 O O . ARG A 1 78 ? -3.631 3.222 -9.354 1.00 93.00 78 ARG A O 1
ATOM 654 N N . ARG A 1 79 ? -5.332 3.195 -10.820 1.00 93.62 79 ARG A N 1
ATOM 655 C CA . ARG A 1 79 ? -6.144 2.196 -10.122 1.00 93.62 79 ARG A CA 1
ATOM 656 C C . ARG A 1 79 ? -5.714 0.797 -10.530 1.00 93.62 79 ARG A C 1
ATOM 658 O O . ARG A 1 79 ? -5.941 0.404 -11.671 1.00 93.62 79 ARG A O 1
ATOM 665 N N . PHE A 1 80 ? -5.058 0.080 -9.628 1.00 93.69 80 PHE A N 1
ATOM 666 C CA . PHE A 1 80 ? -4.605 -1.288 -9.897 1.00 93.69 80 PHE A CA 1
ATOM 667 C C . PHE A 1 80 ? -4.531 -2.180 -8.653 1.00 93.69 80 PHE A C 1
ATOM 669 O O . PHE A 1 80 ? -4.265 -3.373 -8.788 1.00 93.69 80 PHE A O 1
ATOM 676 N N . LEU A 1 81 ? -4.761 -1.621 -7.459 1.00 93.56 81 LEU A N 1
ATOM 677 C CA . LEU A 1 81 ? -4.702 -2.374 -6.216 1.00 93.56 81 LEU A CA 1
ATOM 678 C C . LEU A 1 81 ? -6.086 -2.922 -5.848 1.00 93.56 81 LEU A C 1
ATOM 680 O O . LEU A 1 81 ? -7.050 -2.152 -5.819 1.00 93.56 81 LEU A O 1
ATOM 684 N N . PRO A 1 82 ? -6.201 -4.226 -5.563 1.00 92.31 82 PRO A N 1
ATOM 685 C CA . PRO A 1 82 ? -7.430 -4.824 -5.078 1.00 92.31 82 PRO A CA 1
ATOM 686 C C . PRO A 1 82 ? -7.599 -4.565 -3.578 1.00 92.31 82 PRO A C 1
ATOM 688 O O . PRO A 1 82 ? -6.646 -4.661 -2.799 1.00 92.31 82 PRO A O 1
ATOM 691 N N . VAL A 1 83 ? -8.833 -4.290 -3.166 1.00 92.31 83 VAL A N 1
ATOM 692 C CA . VAL A 1 83 ? -9.184 -4.021 -1.768 1.00 92.31 83 VAL A CA 1
ATOM 693 C C . VAL A 1 83 ? -10.157 -5.067 -1.226 1.00 92.31 83 VAL A C 1
ATOM 695 O O . VAL A 1 83 ? -10.717 -5.880 -1.964 1.00 92.31 83 VAL A O 1
ATOM 698 N N . ILE A 1 84 ? -10.334 -5.080 0.090 1.00 87.75 84 ILE A N 1
ATOM 699 C CA . ILE A 1 84 ? -11.327 -5.897 0.783 1.00 87.75 84 ILE A CA 1
ATOM 700 C C . ILE A 1 84 ? -12.701 -5.237 0.615 1.00 87.75 84 ILE A C 1
ATOM 702 O O . ILE A 1 84 ? -12.834 -4.026 0.776 1.00 87.75 84 ILE A O 1
ATOM 706 N N . ASN A 1 85 ? -13.732 -6.043 0.351 1.00 84.00 85 ASN A N 1
ATOM 707 C CA . ASN A 1 85 ? -15.138 -5.628 0.228 1.00 84.00 85 ASN A CA 1
ATOM 708 C C . ASN A 1 85 ? -15.477 -4.684 -0.943 1.00 84.00 85 ASN A C 1
ATOM 710 O O . ASN A 1 85 ? -16.626 -4.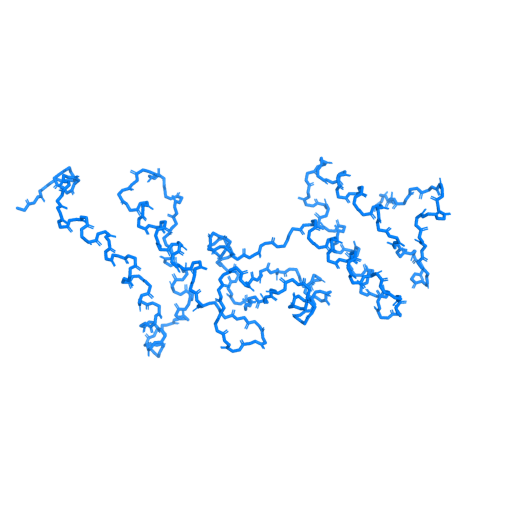255 -1.036 1.00 84.00 85 ASN A O 1
ATOM 714 N N . ASP A 1 86 ? -14.544 -4.417 -1.858 1.00 86.62 86 ASP A N 1
ATOM 715 C CA . ASP A 1 86 ? -14.833 -3.802 -3.156 1.00 86.62 86 ASP A CA 1
ATOM 716 C C . ASP A 1 86 ? -14.159 -4.614 -4.273 1.00 86.62 86 ASP A C 1
ATOM 718 O O . ASP A 1 86 ? -13.024 -5.073 -4.145 1.00 86.62 86 ASP A O 1
ATOM 722 N N . ASN A 1 87 ? -14.889 -4.822 -5.368 1.00 86.31 87 ASN A N 1
ATOM 723 C CA . ASN A 1 87 ? -14.377 -5.487 -6.564 1.00 86.31 87 ASN A CA 1
ATOM 724 C C . ASN A 1 87 ? -13.644 -4.508 -7.491 1.00 86.31 87 ASN A C 1
ATOM 726 O O . ASN A 1 87 ? -12.993 -4.937 -8.445 1.00 86.31 87 ASN A O 1
ATOM 730 N N . ASN A 1 88 ? -13.772 -3.204 -7.246 1.00 90.12 88 ASN A N 1
ATOM 731 C CA . ASN A 1 88 ? -13.070 -2.184 -8.000 1.00 90.12 88 ASN A CA 1
ATOM 732 C C . ASN A 1 88 ? -11.584 -2.132 -7.622 1.00 90.12 88 ASN A C 1
ATOM 734 O O . ASN A 1 88 ? -11.170 -2.468 -6.514 1.00 90.12 88 ASN A O 1
ATOM 738 N N . LEU A 1 89 ? -10.771 -1.685 -8.578 1.00 92.00 89 LEU A N 1
ATOM 739 C CA . LEU A 1 89 ? -9.359 -1.404 -8.350 1.00 92.00 89 LEU A CA 1
ATOM 740 C C . LEU A 1 89 ? -9.207 0.018 -7.806 1.00 92.00 89 LEU A C 1
ATOM 742 O O . LEU A 1 89 ? -9.837 0.949 -8.311 1.00 92.00 89 LEU A O 1
ATOM 746 N N . HIS A 1 90 ? -8.322 0.194 -6.833 1.00 93.50 90 HIS A N 1
ATOM 747 C CA . HIS A 1 90 ? -8.083 1.469 -6.162 1.00 93.50 90 HIS A CA 1
ATOM 748 C C . HIS A 1 90 ? -6.678 2.001 -6.418 1.00 93.50 90 HIS A C 1
ATOM 750 O O . HIS A 1 90 ? -5.768 1.275 -6.845 1.00 93.50 90 HIS A O 1
ATOM 756 N N . MET A 1 91 ? -6.524 3.311 -6.219 1.00 94.12 91 MET A N 1
ATOM 757 C CA . MET A 1 91 ? -5.218 3.961 -6.252 1.00 94.12 91 MET A CA 1
ATOM 758 C C . MET A 1 91 ? -4.457 3.663 -4.953 1.00 94.12 91 MET A C 1
ATOM 760 O O . MET A 1 91 ? -5.087 3.513 -3.905 1.00 94.12 91 MET A O 1
ATOM 764 N N . PRO A 1 92 ? -3.113 3.631 -4.973 1.00 93.25 92 PRO A N 1
ATOM 765 C CA . PRO A 1 92 ? -2.313 3.449 -3.761 1.00 93.25 92 PRO A CA 1
ATOM 766 C C . PRO A 1 92 ? -2.697 4.383 -2.609 1.00 93.25 92 PRO A C 1
ATOM 768 O O . PRO A 1 92 ? -2.880 3.921 -1.491 1.00 93.25 92 PRO A O 1
ATOM 771 N N . ASN A 1 93 ? -2.935 5.666 -2.883 1.00 91.62 93 ASN A N 1
ATOM 772 C CA . ASN A 1 93 ? -3.332 6.651 -1.870 1.00 91.62 93 ASN A CA 1
ATOM 773 C C . ASN A 1 93 ? -4.769 6.487 -1.333 1.00 91.62 93 ASN A C 1
ATOM 775 O O . ASN A 1 93 ? -5.158 7.194 -0.415 1.00 91.62 93 ASN A O 1
ATOM 779 N N . GLU A 1 94 ? -5.578 5.599 -1.904 1.00 91.88 94 GLU A N 1
ATOM 780 C CA . GLU A 1 94 ? -6.903 5.247 -1.376 1.00 91.88 94 GLU A CA 1
ATOM 781 C C . GLU A 1 94 ? -6.822 4.001 -0.482 1.00 91.88 94 GLU A C 1
ATOM 783 O O . GLU A 1 94 ? -7.816 3.586 0.107 1.00 91.88 94 GLU A O 1
ATOM 788 N N . CYS A 1 95 ? -5.647 3.380 -0.384 1.00 92.25 95 CYS A N 1
ATOM 789 C CA . CYS A 1 95 ? -5.460 2.081 0.235 1.00 92.25 95 CYS A CA 1
ATOM 790 C C . CYS A 1 95 ? -4.662 2.188 1.535 1.00 92.25 95 CYS A C 1
ATOM 792 O O . CYS A 1 95 ? -3.748 3.005 1.657 1.00 92.25 95 CYS A O 1
ATOM 794 N N . VAL A 1 96 ? -4.966 1.306 2.483 1.00 90.12 96 VAL A N 1
ATOM 795 C CA . VAL A 1 96 ? -4.240 1.147 3.740 1.00 90.12 96 VAL A CA 1
ATOM 796 C C . VAL A 1 96 ? -3.813 -0.299 3.930 1.00 90.12 96 VAL A C 1
ATOM 798 O O . VAL A 1 96 ? -4.537 -1.238 3.581 1.00 90.12 96 VAL A O 1
ATOM 801 N N . PHE A 1 97 ? -2.643 -0.468 4.533 1.00 85.38 97 PHE A N 1
ATOM 802 C CA . PHE A 1 97 ? -2.111 -1.768 4.898 1.00 85.38 97 PHE A CA 1
ATOM 803 C C . PHE A 1 97 ? -1.993 -1.868 6.425 1.00 85.38 97 PHE A C 1
ATOM 805 O O . PHE A 1 97 ? -1.358 -1.027 7.057 1.00 85.38 97 PHE A O 1
ATOM 812 N N . ILE A 1 98 ? -2.658 -2.858 7.035 1.00 80.62 98 ILE A N 1
ATOM 813 C CA . ILE A 1 98 ? -2.575 -3.130 8.480 1.00 80.62 98 ILE A CA 1
ATOM 814 C C . ILE A 1 98 ? -2.526 -4.636 8.706 1.00 80.62 98 ILE A C 1
ATOM 816 O O . ILE A 1 98 ? -3.450 -5.359 8.336 1.00 80.62 98 ILE A O 1
ATOM 820 N N . ASN A 1 99 ? -1.491 -5.095 9.400 1.00 71.56 99 ASN A N 1
ATOM 821 C CA . ASN A 1 99 ? -1.314 -6.516 9.709 1.00 71.56 99 ASN A CA 1
ATOM 822 C C . ASN A 1 99 ? -1.862 -6.914 11.073 1.00 71.56 99 ASN A C 1
ATOM 824 O O . ASN A 1 99 ? -2.209 -8.073 11.290 1.00 71.56 99 ASN A O 1
ATOM 828 N N . ASP A 1 100 ? -1.947 -5.964 12.002 1.00 76.25 100 ASP A N 1
ATOM 829 C CA . ASP A 1 100 ? -2.418 -6.254 13.345 1.00 76.25 100 ASP A CA 1
ATOM 830 C C . ASP A 1 100 ? -3.925 -6.551 13.332 1.00 76.25 100 ASP A C 1
ATOM 832 O O . ASP A 1 100 ? -4.762 -5.665 13.128 1.00 76.25 100 ASP A O 1
ATOM 836 N N . LEU A 1 101 ? -4.264 -7.818 13.584 1.00 73.56 101 LEU A N 1
ATOM 837 C CA . LEU A 1 101 ? -5.639 -8.295 13.712 1.00 73.56 101 LEU A CA 1
ATOM 838 C C . LEU A 1 101 ? -6.411 -7.516 14.777 1.00 73.56 101 LEU A C 1
ATOM 840 O O . LEU A 1 101 ? -7.593 -7.246 14.599 1.00 73.56 101 LEU A O 1
ATOM 844 N N . THR A 1 102 ? -5.747 -7.105 15.861 1.00 70.38 102 THR A N 1
ATOM 845 C CA . THR A 1 102 ? -6.403 -6.341 16.923 1.00 70.38 102 THR A CA 1
ATOM 846 C C . THR A 1 102 ? -6.801 -4.946 16.446 1.00 70.38 102 THR A C 1
ATOM 848 O O . THR A 1 102 ? -7.890 -4.484 16.781 1.00 70.38 102 THR A O 1
ATOM 851 N N . ILE A 1 103 ? -5.993 -4.321 15.580 1.00 74.12 103 ILE A N 1
ATOM 852 C CA . ILE A 1 103 ? -6.343 -3.052 14.932 1.00 74.12 103 ILE A CA 1
ATOM 853 C C . ILE A 1 103 ? -7.455 -3.268 13.899 1.00 74.12 103 ILE A C 1
ATOM 855 O O . ILE A 1 103 ? -8.411 -2.500 13.905 1.00 74.12 103 ILE A O 1
ATOM 859 N N . LYS A 1 104 ? -7.392 -4.318 13.068 1.00 77.12 104 LYS A N 1
ATOM 860 C CA . LYS A 1 104 ? -8.451 -4.660 12.093 1.00 77.12 104 LYS A CA 1
ATOM 861 C C . LYS A 1 104 ? -9.807 -4.969 12.745 1.00 77.12 104 LYS A C 1
ATOM 863 O O . LYS A 1 104 ? -10.846 -4.666 12.169 1.00 77.12 104 LYS A O 1
ATOM 868 N N . GLU A 1 105 ? -9.819 -5.545 13.947 1.00 74.19 105 GLU A N 1
ATOM 869 C CA . GLU A 1 105 ? -11.055 -5.767 14.712 1.00 74.19 105 GLU A CA 1
ATOM 870 C C . GLU A 1 105 ? -11.713 -4.458 15.173 1.00 74.19 105 GLU A C 1
ATOM 872 O O . GLU A 1 105 ? -12.932 -4.398 15.321 1.00 74.19 105 GLU A O 1
ATOM 877 N N . ILE A 1 106 ? -10.913 -3.426 15.455 1.00 72.56 106 ILE A N 1
ATOM 878 C CA . ILE A 1 106 ? -11.395 -2.129 15.949 1.00 72.56 106 ILE A CA 1
ATOM 879 C C . ILE A 1 106 ? -11.752 -1.210 14.785 1.00 72.56 106 ILE A C 1
ATOM 881 O O . ILE A 1 106 ? -12.780 -0.536 14.806 1.00 72.56 106 ILE A O 1
ATOM 885 N N . LEU A 1 107 ? -10.876 -1.160 13.788 1.00 78.38 107 LEU A N 1
ATOM 886 C CA . LEU A 1 107 ? -11.008 -0.358 12.589 1.00 78.38 107 LEU A CA 1
ATOM 887 C C . LEU A 1 107 ? -11.649 -1.233 11.515 1.00 78.38 107 LEU A C 1
ATOM 889 O O . LEU A 1 107 ? -10.976 -1.825 10.680 1.00 78.38 107 LEU A O 1
ATOM 893 N N . THR A 1 108 ? -12.972 -1.365 11.569 1.00 81.94 108 THR A N 1
ATOM 894 C CA . THR A 1 108 ? -13.698 -2.112 10.538 1.00 81.94 108 THR A CA 1
ATOM 895 C C . THR A 1 108 ? -13.575 -1.404 9.180 1.00 81.94 108 THR A C 1
ATOM 897 O O . THR A 1 108 ? -13.386 -0.183 9.144 1.00 81.94 108 THR A O 1
ATOM 900 N N . PRO A 1 109 ? -13.715 -2.120 8.045 1.00 83.94 109 PRO A N 1
ATOM 901 C CA . PRO A 1 109 ? -13.656 -1.507 6.713 1.00 83.94 109 PRO A CA 1
ATOM 902 C C . PRO A 1 109 ? -14.628 -0.330 6.544 1.00 83.94 109 PRO A C 1
ATOM 904 O O . PRO A 1 109 ? -14.296 0.675 5.925 1.00 83.94 109 PRO A O 1
ATOM 907 N N . GLU A 1 110 ? -15.806 -0.425 7.161 1.00 81.88 110 GLU A N 1
ATOM 908 C CA . GLU A 1 110 ? -16.827 0.625 7.165 1.00 81.88 110 GLU A CA 1
ATOM 909 C C . GLU A 1 110 ? -16.352 1.883 7.901 1.00 81.88 110 GLU A C 1
ATOM 911 O O . GLU A 1 110 ? -16.510 2.995 7.400 1.00 81.88 110 GLU A O 1
ATOM 916 N N . LEU A 1 111 ? -15.743 1.727 9.081 1.00 79.50 111 LEU A N 1
ATOM 917 C CA . LEU A 1 111 ? -15.225 2.856 9.852 1.00 79.50 111 LEU A CA 1
ATOM 918 C C . LEU A 1 111 ? -14.012 3.496 9.173 1.00 79.50 111 LEU A C 1
ATOM 920 O O . LEU A 1 111 ? -13.891 4.722 9.166 1.00 79.50 111 LEU A O 1
ATOM 924 N N . LEU A 1 112 ? -13.135 2.675 8.591 1.00 85.00 112 LEU A N 1
ATOM 925 C CA . LEU A 1 112 ? -11.987 3.139 7.823 1.00 85.00 112 LEU A CA 1
ATOM 926 C C . LEU A 1 112 ? -12.444 4.018 6.651 1.00 85.00 112 LEU A C 1
ATOM 928 O O . LEU A 1 112 ? -11.958 5.140 6.496 1.00 85.00 112 LEU A O 1
ATOM 932 N N . TYR A 1 113 ? -13.422 3.549 5.878 1.00 85.56 113 TYR A N 1
ATOM 933 C CA . TYR A 1 113 ? -13.953 4.310 4.756 1.00 85.56 113 TYR A CA 1
ATOM 934 C C . TYR A 1 113 ? -14.665 5.587 5.221 1.00 85.56 113 TYR A C 1
ATOM 936 O O . TYR A 1 113 ? -14.333 6.676 4.763 1.00 85.56 113 TYR A O 1
ATOM 944 N N . ASN A 1 114 ? -15.573 5.491 6.195 1.00 82.19 114 ASN A N 1
ATOM 945 C CA . ASN A 1 114 ? -16.395 6.628 6.625 1.00 82.19 114 ASN A CA 1
ATOM 946 C C . ASN A 1 114 ? -15.591 7.779 7.250 1.00 82.19 114 ASN A C 1
ATOM 948 O O . ASN A 1 114 ? -15.990 8.937 7.133 1.00 82.19 114 ASN A O 1
ATOM 952 N N . HIS A 1 115 ? -14.486 7.480 7.939 1.00 78.38 115 HIS A N 1
ATOM 953 C CA . HIS A 1 115 ? -13.707 8.496 8.655 1.00 78.38 115 HIS A CA 1
ATOM 954 C C . HIS A 1 115 ? -12.401 8.883 7.962 1.00 78.38 115 HIS A C 1
ATOM 956 O O . HIS A 1 115 ? -11.939 10.009 8.149 1.00 78.38 115 HIS A O 1
ATOM 962 N N . LEU A 1 116 ? -11.789 7.975 7.198 1.00 80.88 116 LEU A N 1
ATOM 963 C CA . LEU A 1 116 ? -10.485 8.202 6.570 1.00 80.88 116 LEU A CA 1
ATOM 964 C C . LEU A 1 116 ? -10.544 8.164 5.037 1.00 80.88 116 LEU A C 1
ATOM 966 O O . LEU A 1 116 ? -9.570 8.561 4.406 1.00 80.88 116 LEU A O 1
ATOM 970 N N . ASN A 1 117 ? -11.670 7.758 4.434 1.00 87.31 117 ASN A N 1
ATOM 971 C CA . ASN A 1 117 ? -11.803 7.500 2.992 1.00 87.31 117 ASN A CA 1
ATOM 972 C C . ASN A 1 117 ? -10.727 6.535 2.466 1.00 87.31 117 ASN A C 1
ATOM 974 O O . ASN A 1 117 ? -10.244 6.683 1.344 1.00 87.31 117 ASN A O 1
ATOM 978 N N . LEU A 1 118 ? -10.341 5.562 3.295 1.00 90.38 118 LEU A N 1
ATOM 979 C CA . LEU A 1 118 ? -9.353 4.543 2.959 1.00 90.38 118 LEU A CA 1
ATOM 980 C C . LEU A 1 118 ? -10.008 3.166 2.869 1.00 90.38 118 LEU A C 1
ATOM 982 O O . LEU A 1 118 ? -11.006 2.889 3.536 1.00 90.38 118 LEU A O 1
ATOM 986 N N . TYR A 1 119 ? -9.394 2.295 2.078 1.00 91.25 119 TYR A N 1
ATOM 987 C CA . TYR A 1 119 ? -9.793 0.907 1.891 1.00 91.25 119 TYR A CA 1
ATOM 988 C C . TYR A 1 119 ? -8.688 -0.038 2.349 1.00 91.25 119 TYR A C 1
ATOM 990 O O . TYR A 1 119 ? -7.504 0.222 2.139 1.00 91.25 119 TYR A O 1
ATOM 998 N N . TYR A 1 120 ? -9.065 -1.163 2.949 1.00 90.94 120 TYR A N 1
ATOM 999 C CA . TYR A 1 120 ? -8.101 -2.206 3.286 1.00 90.94 120 TYR A CA 1
ATOM 1000 C C . TYR A 1 120 ? -7.618 -2.925 2.034 1.00 90.94 120 TYR A C 1
ATOM 1002 O O . TYR A 1 120 ? -8.439 -3.420 1.268 1.00 90.94 120 TYR A O 1
ATOM 1010 N N . LEU A 1 121 ? -6.304 -3.040 1.851 1.00 90.88 121 LEU A N 1
ATOM 1011 C CA . LEU A 1 121 ? -5.744 -3.942 0.843 1.00 90.88 121 LEU A CA 1
ATOM 1012 C C . LEU A 1 121 ? -6.035 -5.400 1.182 1.00 90.88 121 LEU A C 1
ATOM 1014 O O . LEU A 1 121 ? -6.188 -5.755 2.352 1.00 90.88 121 LEU A O 1
ATOM 1018 N N . LYS A 1 122 ? -6.079 -6.245 0.150 1.00 87.88 122 LYS A N 1
ATOM 1019 C CA . LYS A 1 122 ? -6.125 -7.693 0.346 1.00 87.88 122 LYS A CA 1
ATOM 1020 C C . LYS A 1 122 ? -4.875 -8.195 1.080 1.00 87.88 122 LYS A C 1
ATOM 1022 O O . LYS A 1 122 ? -3.764 -7.704 0.876 1.00 87.88 122 LYS A O 1
ATOM 1027 N N . ASP A 1 123 ? -5.088 -9.189 1.940 1.00 83.81 123 ASP A N 1
ATOM 1028 C CA . ASP A 1 123 ? -4.073 -9.715 2.864 1.00 83.81 123 ASP A CA 1
ATOM 1029 C C . ASP A 1 123 ? -2.974 -10.542 2.173 1.00 83.81 123 ASP A C 1
ATOM 1031 O O . ASP A 1 123 ? -1.915 -10.773 2.754 1.00 83.81 123 ASP A O 1
ATOM 1035 N N . ASP A 1 124 ? -3.197 -10.959 0.928 1.00 86.38 124 ASP A N 1
ATOM 1036 C CA . ASP A 1 124 ? -2.230 -11.677 0.093 1.00 86.38 124 ASP A CA 1
ATOM 1037 C C . ASP A 1 124 ? -1.024 -10.810 -0.316 1.00 86.38 124 ASP A C 1
ATOM 1039 O O . ASP A 1 124 ? 0.044 -11.343 -0.609 1.00 86.38 124 ASP A O 1
ATOM 1043 N N . LEU A 1 125 ? -1.129 -9.480 -0.241 1.00 86.25 125 LEU A N 1
ATOM 1044 C CA . LEU A 1 125 ? -0.069 -8.553 -0.655 1.00 86.25 125 LEU A CA 1
ATOM 1045 C C . LEU A 1 125 ? 0.993 -8.251 0.419 1.00 86.25 125 LEU A C 1
ATOM 1047 O O . LEU A 1 125 ? 1.834 -7.373 0.213 1.00 86.25 125 LEU A O 1
ATOM 1051 N N . TYR A 1 126 ? 0.994 -8.974 1.545 1.00 82.56 126 TYR A N 1
ATOM 1052 C CA . TYR A 1 126 ? 1.901 -8.721 2.676 1.00 82.56 126 TYR A CA 1
ATOM 1053 C C . TYR A 1 126 ? 3.382 -8.715 2.302 1.00 82.56 126 TYR A C 1
ATOM 1055 O O . TYR A 1 126 ? 4.156 -7.893 2.793 1.00 82.56 126 TYR A O 1
ATOM 1063 N N . GLU A 1 127 ? 3.785 -9.599 1.393 1.00 86.81 127 GLU A N 1
ATOM 1064 C CA . GLU A 1 127 ? 5.182 -9.729 0.974 1.00 86.81 127 GLU A CA 1
ATOM 1065 C C . GLU A 1 127 ? 5.733 -8.462 0.294 1.00 86.81 127 GLU A C 1
ATOM 1067 O O . GLU A 1 127 ? 6.950 -8.269 0.243 1.00 86.81 127 GLU A O 1
ATOM 1072 N N . TYR A 1 128 ? 4.853 -7.571 -0.181 1.00 89.00 128 TYR A N 1
ATOM 1073 C CA . TYR A 1 128 ? 5.206 -6.350 -0.908 1.00 89.00 128 TYR A CA 1
ATOM 1074 C C . TYR A 1 128 ? 4.966 -5.066 -0.107 1.00 89.00 128 TYR A C 1
ATOM 1076 O O . TYR A 1 128 ? 4.905 -3.984 -0.691 1.00 89.00 128 TYR A O 1
ATOM 1084 N N . GLU A 1 129 ? 4.838 -5.150 1.220 1.00 87.94 129 GLU A N 1
ATOM 1085 C CA . GLU A 1 129 ? 4.540 -4.004 2.092 1.00 87.94 129 GLU A CA 1
ATOM 1086 C C . GLU A 1 129 ? 5.446 -2.785 1.815 1.00 87.94 129 GLU A C 1
ATOM 1088 O O . GLU A 1 129 ? 4.967 -1.660 1.665 1.00 87.94 129 GLU A O 1
ATOM 1093 N N . LYS A 1 130 ? 6.759 -3.001 1.671 1.00 87.38 130 LYS A N 1
ATOM 1094 C CA . LYS A 1 130 ? 7.719 -1.914 1.409 1.00 87.38 130 LYS A CA 1
ATOM 1095 C C . LYS A 1 130 ? 7.453 -1.224 0.071 1.00 87.38 130 LYS A C 1
ATOM 1097 O O . LYS A 1 130 ? 7.413 0.001 0.010 1.00 87.38 130 LYS A O 1
ATOM 1102 N N . GLN A 1 131 ? 7.246 -2.009 -0.982 1.00 89.75 131 GLN A N 1
ATOM 1103 C CA . GLN A 1 131 ? 6.947 -1.527 -2.327 1.00 89.75 131 GLN A CA 1
ATOM 1104 C C . GLN A 1 131 ? 5.626 -0.753 -2.344 1.00 89.75 131 GLN A C 1
ATOM 1106 O O . GLN A 1 131 ? 5.528 0.305 -2.959 1.00 89.75 131 GLN A O 1
ATOM 1111 N N . LEU A 1 132 ? 4.616 -1.247 -1.630 1.00 90.62 132 LEU A N 1
ATOM 1112 C CA . LEU A 1 132 ? 3.313 -0.601 -1.513 1.00 90.62 132 LEU A CA 1
ATOM 1113 C C . LEU A 1 132 ? 3.418 0.764 -0.822 1.00 90.62 132 LEU A C 1
ATOM 1115 O O . LEU A 1 132 ? 2.860 1.744 -1.322 1.00 90.62 132 LEU A O 1
ATOM 1119 N N . TYR A 1 133 ? 4.192 0.875 0.261 1.00 89.75 133 TYR A N 1
ATOM 1120 C CA . TYR A 1 133 ? 4.451 2.172 0.892 1.00 89.75 133 TYR A CA 1
ATOM 1121 C C . TYR A 1 133 ? 5.232 3.127 -0.019 1.00 89.75 133 TYR A C 1
ATOM 1123 O O . TYR A 1 133 ? 4.904 4.312 -0.084 1.00 89.75 133 TYR A O 1
ATOM 1131 N N . GLU A 1 134 ? 6.212 2.638 -0.786 1.00 88.38 134 GLU A N 1
ATOM 1132 C CA . GLU A 1 134 ? 6.908 3.453 -1.795 1.00 88.38 134 GLU A CA 1
ATOM 1133 C C . GLU A 1 134 ? 5.950 3.961 -2.886 1.00 88.38 134 GLU A C 1
ATOM 1135 O O . GLU A 1 134 ? 6.059 5.103 -3.346 1.00 88.38 134 GLU A O 1
ATOM 1140 N N . LEU A 1 135 ? 4.949 3.159 -3.250 1.00 90.25 135 LEU A N 1
ATOM 1141 C CA . LEU A 1 135 ? 3.879 3.543 -4.167 1.00 90.25 135 LEU A CA 1
ATOM 1142 C C . LEU A 1 135 ? 2.821 4.455 -3.534 1.00 90.25 135 LEU A C 1
ATOM 1144 O O . LEU A 1 135 ? 1.940 4.915 -4.251 1.00 90.25 135 LEU A O 1
ATOM 1148 N N . GLY A 1 136 ? 2.921 4.785 -2.246 1.00 87.75 136 GLY A N 1
ATOM 1149 C CA . GLY A 1 136 ? 2.029 5.732 -1.577 1.00 87.75 136 GLY A CA 1
ATOM 1150 C C . GLY A 1 136 ? 0.796 5.108 -0.927 1.00 87.75 136 GLY A C 1
ATOM 1151 O O . GLY A 1 136 ? -0.156 5.837 -0.661 1.00 87.75 136 GLY A O 1
ATOM 1152 N N . VAL A 1 137 ? 0.808 3.797 -0.664 1.00 90.75 137 VAL A N 1
ATOM 1153 C CA . VAL A 1 137 ? -0.160 3.175 0.253 1.00 90.75 137 VAL A CA 1
ATOM 1154 C C . VAL A 1 137 ? -0.035 3.814 1.631 1.00 90.75 137 VAL A C 1
ATOM 1156 O O . VAL A 1 137 ? 1.072 4.049 2.120 1.00 90.75 137 VAL A O 1
ATOM 1159 N N . HIS A 1 138 ? -1.171 4.129 2.252 1.00 88.25 138 HIS A N 1
ATOM 1160 C CA . HIS A 1 138 ? -1.180 4.785 3.549 1.00 88.25 138 HIS A CA 1
ATOM 1161 C C . HIS A 1 138 ? -0.662 3.847 4.639 1.00 88.25 138 HIS A C 1
ATOM 1163 O O . HIS A 1 138 ? -1.151 2.731 4.822 1.00 88.25 138 HIS A O 1
ATOM 1169 N N . HIS A 1 139 ? 0.308 4.348 5.400 1.00 83.62 139 HIS A N 1
ATOM 1170 C CA . HIS A 1 139 ? 0.759 3.747 6.645 1.00 83.62 139 HIS A CA 1
ATOM 1171 C C . HIS A 1 139 ? 0.073 4.470 7.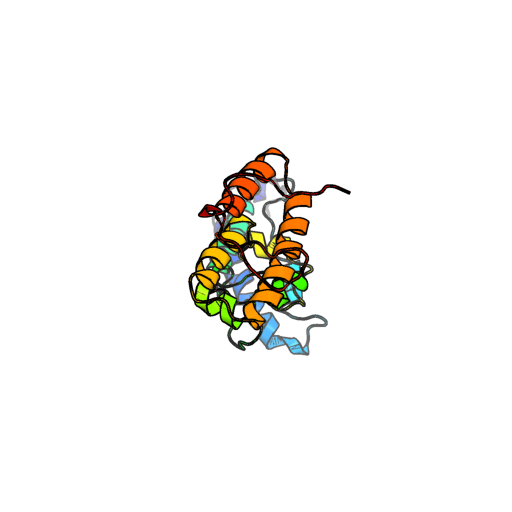805 1.00 83.62 139 HIS A C 1
ATOM 1173 O O . HIS A 1 139 ? 0.385 5.632 8.073 1.00 83.62 139 HIS A O 1
ATOM 1179 N N . LEU A 1 140 ? -0.827 3.788 8.518 1.00 75.88 140 LEU A N 1
ATOM 1180 C CA . LEU A 1 140 ? -1.515 4.389 9.660 1.00 75.88 140 LEU A CA 1
ATOM 1181 C C . LEU A 1 140 ? -0.555 4.614 10.822 1.00 75.88 140 LEU A C 1
ATOM 1183 O O . LEU A 1 140 ? -0.062 3.681 11.453 1.00 75.88 140 LEU A O 1
ATOM 1187 N N . GLY A 1 141 ? -0.300 5.884 11.115 1.00 71.12 141 GLY A N 1
ATOM 1188 C CA . GLY A 1 141 ? 0.520 6.274 12.251 1.00 71.12 141 GLY A CA 1
ATOM 1189 C C . GLY A 1 141 ? -0.253 6.263 13.572 1.00 71.12 141 GLY A C 1
ATOM 1190 O O . GLY A 1 141 ? -1.467 6.460 13.627 1.00 71.12 141 GLY A O 1
ATOM 1191 N N . HIS A 1 142 ? 0.482 6.170 14.679 1.00 69.56 142 HIS A N 1
ATOM 1192 C CA . HIS A 1 142 ? -0.046 6.287 16.046 1.00 69.56 142 HIS A CA 1
ATOM 1193 C C . HIS A 1 142 ? -0.944 7.514 16.259 1.00 69.56 142 HIS A C 1
ATOM 1195 O O . HIS A 1 142 ? -2.000 7.434 16.883 1.00 69.56 142 HIS A O 1
ATOM 1201 N N . ASN A 1 143 ? -0.538 8.663 15.716 1.00 67.50 143 ASN A N 1
ATOM 1202 C CA . ASN A 1 143 ? -1.279 9.914 15.863 1.00 67.50 143 ASN A CA 1
ATOM 1203 C C . ASN A 1 143 ? -2.615 9.893 15.111 1.00 67.50 143 ASN A C 1
ATOM 1205 O O . ASN A 1 143 ? -3.594 10.465 15.590 1.00 67.50 143 ASN A O 1
ATOM 1209 N N . GLU A 1 144 ? -2.664 9.233 13.955 1.00 72.56 144 GLU A N 1
ATOM 1210 C CA . GLU A 1 144 ? -3.875 9.100 13.143 1.00 72.56 144 GLU A CA 1
ATOM 1211 C C . GLU A 1 144 ? -4.874 8.176 13.832 1.00 72.56 144 GLU A C 1
ATOM 1213 O O . GLU A 1 144 ? -6.036 8.549 13.974 1.00 72.56 144 GLU A O 1
ATOM 1218 N N . LEU A 1 145 ? -4.403 7.052 14.387 1.00 72.94 145 LEU A N 1
ATOM 1219 C CA . LEU A 1 145 ? -5.219 6.154 15.209 1.00 72.94 145 LEU A CA 1
ATOM 1220 C C . LEU A 1 145 ? -5.823 6.875 16.426 1.00 72.94 145 LEU A C 1
ATOM 1222 O O . LEU A 1 145 ? -6.996 6.690 16.747 1.00 72.94 145 LEU A O 1
ATOM 1226 N N . ILE A 1 146 ? -5.051 7.740 17.093 1.00 67.69 146 ILE A N 1
ATOM 1227 C CA . ILE A 1 146 ? -5.544 8.533 18.232 1.00 67.69 146 ILE A CA 1
ATOM 1228 C C . ILE A 1 146 ? -6.568 9.580 17.791 1.00 67.69 146 ILE A C 1
ATOM 1230 O O . ILE A 1 146 ? -7.586 9.767 18.460 1.00 67.69 146 ILE A O 1
ATOM 1234 N N . ASN A 1 147 ? -6.321 10.274 16.680 1.00 70.56 147 ASN A N 1
ATOM 1235 C CA . ASN A 1 147 ? -7.243 11.282 16.159 1.00 70.56 147 ASN A CA 1
ATOM 1236 C C . ASN A 1 147 ? -8.564 10.660 15.693 1.00 70.56 147 ASN A C 1
ATOM 1238 O O . ASN A 1 147 ? -9.629 11.193 16.001 1.00 70.56 147 ASN A O 1
ATOM 1242 N N . PHE A 1 148 ? -8.499 9.511 15.026 1.00 71.38 148 PHE A N 1
ATOM 1243 C CA . PHE A 1 148 ? -9.663 8.721 14.634 1.00 71.38 148 PHE A CA 1
ATOM 1244 C C . PHE A 1 148 ? -10.547 8.392 15.847 1.00 71.38 148 PHE A C 1
ATOM 1246 O O . PHE A 1 148 ? -11.770 8.515 15.805 1.00 71.38 148 PHE A O 1
ATOM 1253 N N . ILE A 1 149 ? -9.934 8.112 16.994 1.00 66.25 149 ILE A N 1
ATOM 1254 C CA . ILE A 1 149 ? -10.679 7.809 18.217 1.00 66.25 149 ILE A CA 1
ATOM 1255 C C . ILE A 1 149 ? -11.218 9.012 18.941 1.00 66.25 149 ILE A C 1
ATOM 1257 O O . ILE A 1 149 ? -12.318 8.951 19.488 1.00 66.25 149 ILE A O 1
ATOM 1261 N N . LYS A 1 150 ? -10.529 10.145 18.864 1.00 66.12 150 LYS A N 1
ATOM 1262 C CA . LYS A 1 150 ? -11.153 11.406 19.261 1.00 66.12 150 LYS A CA 1
ATOM 1263 C C . LYS A 1 150 ? -12.452 11.632 18.497 1.00 66.12 150 LYS A C 1
ATOM 1265 O O . LYS A 1 150 ? -13.413 12.066 19.115 1.00 66.12 150 LYS A O 1
ATOM 1270 N N . GLN A 1 151 ? -12.487 11.322 17.201 1.00 69.25 151 GLN A N 1
ATOM 1271 C CA . GLN A 1 151 ? -13.673 11.522 16.370 1.00 69.25 151 GLN A CA 1
ATOM 1272 C C . GLN A 1 151 ? -14.799 10.541 16.713 1.00 69.25 151 GLN A C 1
ATOM 1274 O O . GLN A 1 151 ? -15.906 10.993 17.003 1.00 69.25 151 GLN A O 1
ATOM 1279 N N . ILE A 1 152 ? -14.524 9.234 16.761 1.00 65.31 152 ILE A N 1
ATOM 1280 C CA . ILE A 1 152 ? -15.549 8.212 17.047 1.00 65.31 152 ILE A CA 1
ATOM 1281 C C . ILE A 1 152 ? -16.170 8.385 18.431 1.00 65.31 152 ILE A C 1
ATOM 1283 O O . ILE A 1 152 ? -17.377 8.243 18.601 1.00 65.31 152 ILE A O 1
ATOM 1287 N N . PHE A 1 153 ? -15.361 8.719 19.434 1.00 63.28 153 PHE A N 1
ATOM 1288 C CA . PHE A 1 153 ? -15.825 8.775 20.816 1.00 63.28 153 PHE A CA 1
ATOM 1289 C C . PHE A 1 153 ? -16.261 10.181 21.265 1.00 63.28 153 PHE A C 1
ATOM 1291 O O . PHE A 1 153 ? -16.313 10.468 22.463 1.00 63.28 153 PHE A O 1
ATOM 1298 N N . THR A 1 154 ? -16.595 11.068 20.321 1.00 57.09 154 THR A N 1
ATOM 1299 C CA . THR A 1 154 ? -17.272 12.338 20.638 1.00 57.09 154 THR A CA 1
ATOM 1300 C C . THR A 1 154 ? -18.762 12.164 20.948 1.00 57.09 154 THR A C 1
ATOM 1302 O O . THR A 1 154 ? -19.332 13.007 21.641 1.00 57.09 154 THR A O 1
ATOM 1305 N N . THR A 1 155 ? -19.386 11.075 20.489 1.00 50.59 155 THR A N 1
ATOM 1306 C CA . THR A 1 155 ? -20.799 10.744 20.731 1.00 50.59 155 THR A CA 1
ATOM 1307 C C . THR A 1 155 ? -20.965 9.743 21.881 1.00 50.59 155 THR A C 1
ATOM 1309 O O . THR A 1 155 ? -20.034 9.006 22.206 1.00 50.59 155 THR A O 1
ATOM 1312 N N . GLU A 1 156 ? -22.141 9.729 22.521 1.00 48.72 156 GLU A N 1
ATOM 1313 C CA . GLU A 1 156 ? -22.439 8.932 23.724 1.00 48.72 156 GLU A CA 1
ATOM 1314 C C . GLU A 1 156 ? -21.971 7.467 23.618 1.00 48.72 156 GLU A C 1
ATOM 1316 O O . GLU A 1 156 ? -22.245 6.746 22.658 1.00 48.72 156 GLU A O 1
ATOM 1321 N N . ILE A 1 157 ? -21.214 7.031 24.627 1.00 52.59 157 ILE A N 1
ATOM 1322 C CA . ILE A 1 157 ? -20.471 5.771 24.611 1.00 52.59 157 ILE A CA 1
ATOM 1323 C C . ILE A 1 157 ? -21.392 4.622 25.052 1.00 52.59 157 ILE A C 1
ATOM 1325 O O . ILE A 1 157 ? -21.721 4.503 26.234 1.00 52.59 157 ILE A O 1
ATOM 1329 N N . THR A 1 158 ? -21.786 3.746 24.124 1.00 55.94 158 THR A N 1
ATOM 1330 C CA . THR A 1 158 ? -22.572 2.534 24.421 1.00 55.94 158 THR A CA 1
ATOM 1331 C C . THR A 1 158 ? -21.718 1.421 25.061 1.00 55.94 158 THR A C 1
ATOM 1333 O O . THR A 1 158 ? -20.494 1.511 25.173 1.00 55.94 158 THR A O 1
ATOM 1336 N N . ILE A 1 159 ? -22.352 0.332 25.516 1.00 51.62 159 ILE A N 1
ATOM 1337 C CA . ILE A 1 159 ? -21.655 -0.825 26.116 1.00 51.62 159 ILE A CA 1
ATOM 1338 C C . ILE A 1 159 ? -20.785 -1.569 25.087 1.00 51.62 159 ILE A C 1
ATOM 1340 O O . ILE A 1 159 ? -19.728 -2.089 25.439 1.00 51.62 159 ILE A O 1
ATOM 1344 N N . GLU A 1 160 ? -21.171 -1.592 23.813 1.00 56.84 160 GLU A N 1
ATOM 1345 C CA . GLU A 1 160 ? -20.319 -2.132 22.743 1.00 56.84 160 GLU A CA 1
ATOM 1346 C C . GLU A 1 160 ? -19.090 -1.247 22.523 1.00 56.84 160 GLU A C 1
ATOM 1348 O O . GLU A 1 160 ? -17.965 -1.757 22.476 1.00 56.84 160 GLU A O 1
ATOM 1353 N N . ASN A 1 161 ? -19.272 0.077 22.582 1.00 60.50 161 ASN A N 1
ATOM 1354 C CA . ASN A 1 161 ? -18.171 1.038 22.547 1.00 60.50 161 ASN A CA 1
ATOM 1355 C C . ASN A 1 161 ? -17.186 0.816 23.714 1.00 60.50 161 ASN A C 1
ATOM 1357 O O . ASN A 1 161 ? -15.993 1.063 23.549 1.00 60.50 161 ASN A O 1
ATOM 1361 N N . LYS A 1 162 ? -17.629 0.272 24.867 1.00 59.97 162 LYS A N 1
ATOM 1362 C CA . LYS A 1 162 ? -16.740 -0.070 26.000 1.00 59.97 162 LYS A CA 1
ATOM 1363 C C . LYS A 1 162 ? -15.716 -1.156 25.663 1.00 59.97 162 LYS A C 1
ATOM 1365 O O . LYS A 1 162 ? -14.541 -1.003 25.993 1.00 59.97 162 LYS A O 1
ATOM 1370 N N . LYS A 1 163 ? -16.151 -2.248 25.025 1.00 64.12 163 LYS A N 1
ATOM 1371 C CA . LYS A 1 163 ? -15.271 -3.372 24.649 1.00 64.12 163 LYS A CA 1
ATOM 1372 C C . LYS A 1 163 ? -14.320 -2.993 23.517 1.00 64.12 163 LYS A C 1
ATOM 1374 O O . LYS A 1 163 ? -13.161 -3.395 23.526 1.00 64.12 163 LYS A O 1
ATOM 1379 N N . ILE A 1 164 ? -14.810 -2.217 22.554 1.00 63.59 164 ILE A N 1
ATOM 1380 C CA . ILE A 1 164 ? -14.001 -1.727 21.433 1.00 63.59 164 ILE A CA 1
ATOM 1381 C C . ILE A 1 164 ? -12.903 -0.796 21.958 1.00 63.59 164 ILE A C 1
ATOM 1383 O O . ILE A 1 164 ? -11.735 -0.944 21.604 1.00 63.59 164 ILE A O 1
ATOM 1387 N N . LEU A 1 165 ? -13.247 0.094 22.890 1.00 66.25 165 LEU A N 1
ATOM 1388 C CA . LEU A 1 165 ? -12.285 1.010 23.490 1.00 66.25 165 LEU A CA 1
ATOM 1389 C C . LEU A 1 165 ? -11.224 0.285 24.336 1.00 66.25 165 LEU A C 1
ATOM 1391 O O . LEU A 1 165 ? -10.053 0.647 24.273 1.00 66.25 165 LEU A O 1
ATOM 1395 N N . SER A 1 166 ? -11.581 -0.753 25.103 1.00 65.31 166 SER A N 1
ATOM 1396 C CA . SER A 1 166 ? -10.581 -1.513 25.870 1.00 65.31 166 SER A CA 1
ATOM 1397 C C . SER A 1 166 ? -9.609 -2.274 24.966 1.00 65.31 166 SER A C 1
ATOM 1399 O O . SER A 1 166 ? -8.400 -2.207 25.194 1.00 65.31 166 SER A O 1
ATOM 1401 N N . LYS A 1 167 ? -10.109 -2.926 23.904 1.00 67.00 167 LYS A N 1
ATOM 1402 C CA . LYS A 1 167 ? -9.257 -3.535 22.870 1.00 67.00 167 LYS A CA 1
ATOM 1403 C C . LYS A 1 167 ? -8.329 -2.495 22.248 1.00 67.00 167 LYS A C 1
ATOM 1405 O O . LYS A 1 167 ? -7.150 -2.771 22.042 1.00 67.00 167 LYS A O 1
ATOM 1410 N N . TRP A 1 168 ? -8.827 -1.283 22.023 1.00 69.56 168 TRP A N 1
ATOM 1411 C CA . TRP A 1 168 ? -8.013 -0.216 21.466 1.00 69.56 168 TRP A CA 1
ATOM 1412 C C . TRP A 1 168 ? -6.913 0.287 22.392 1.00 69.56 168 TRP A C 1
ATOM 1414 O O . TRP A 1 168 ? -5.786 0.466 21.938 1.00 69.56 168 TRP A O 1
ATOM 1424 N N . PHE A 1 169 ? -7.180 0.456 23.687 1.00 67.50 169 PHE A N 1
ATOM 1425 C CA . PHE A 1 169 ? -6.119 0.803 24.633 1.00 67.50 169 PHE A CA 1
ATOM 1426 C C . PHE A 1 169 ? -5.022 -0.261 24.678 1.00 67.50 169 PHE A C 1
ATOM 1428 O O . PHE A 1 169 ? -3.846 0.086 24.781 1.00 67.50 169 PHE A O 1
ATOM 1435 N N . CYS A 1 170 ? -5.378 -1.540 24.529 1.00 66.38 170 CYS A N 1
ATOM 1436 C CA . CYS A 1 170 ? -4.388 -2.598 24.357 1.00 66.38 170 CYS A CA 1
ATOM 1437 C C . CYS A 1 170 ? -3.581 -2.423 23.060 1.00 66.38 170 CYS A C 1
ATOM 1439 O O . CYS A 1 170 ? -2.362 -2.560 23.102 1.00 66.38 170 CYS A O 1
ATOM 1441 N N . CYS A 1 171 ? -4.223 -2.077 21.939 1.00 65.88 171 CYS A N 1
ATOM 1442 C CA . CYS A 1 171 ? -3.530 -1.814 20.672 1.00 65.88 171 CYS A CA 1
ATOM 1443 C C . CYS A 1 171 ? -2.567 -0.631 20.794 1.00 65.88 171 CYS A C 1
ATOM 1445 O O . CYS A 1 171 ? -1.392 -0.770 20.474 1.00 65.88 171 CYS A O 1
ATOM 1447 N N . LEU A 1 172 ? -3.023 0.501 21.340 1.00 66.38 172 LEU A N 1
ATOM 1448 C CA . LEU A 1 172 ? -2.162 1.654 21.593 1.00 66.38 172 LEU A CA 1
ATOM 1449 C C . LEU A 1 172 ? -0.989 1.322 22.497 1.00 66.38 172 LEU A C 1
ATOM 1451 O O . LEU A 1 172 ? 0.116 1.771 22.232 1.00 66.38 172 LEU A O 1
ATOM 1455 N N . TYR A 1 173 ? -1.225 0.582 23.577 1.00 64.88 173 TYR A N 1
ATOM 1456 C CA . TYR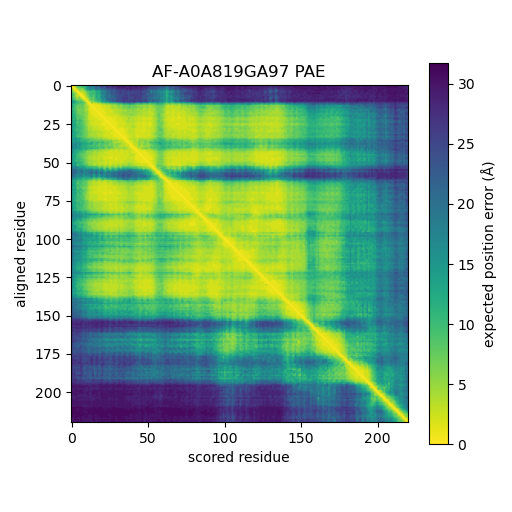 A 1 173 ? -0.162 0.221 24.504 1.00 64.88 173 TYR A CA 1
ATOM 1457 C C . TYR A 1 173 ? 0.908 -0.640 23.824 1.00 64.88 173 TYR A C 1
ATOM 1459 O O . TYR A 1 173 ? 2.098 -0.415 24.022 1.00 64.88 173 TYR A O 1
ATOM 1467 N N . ARG A 1 174 ? 0.497 -1.585 22.970 1.00 64.62 174 ARG A N 1
ATOM 1468 C CA . ARG A 1 174 ? 1.434 -2.381 22.163 1.00 64.62 174 ARG A CA 1
ATOM 1469 C C . ARG A 1 174 ? 2.218 -1.503 21.200 1.00 64.62 174 ARG A C 1
ATOM 1471 O O . ARG A 1 174 ? 3.433 -1.615 21.142 1.00 64.62 174 ARG A O 1
ATOM 1478 N N . CYS A 1 175 ? 1.527 -0.589 20.536 1.00 62.19 175 CYS A N 1
ATOM 1479 C CA . CYS A 1 175 ? 2.143 0.353 19.624 1.00 62.19 175 CYS A CA 1
ATOM 1480 C C . CYS A 1 175 ? 3.132 1.300 20.339 1.00 62.19 175 CYS A C 1
ATOM 1482 O O . CYS A 1 175 ? 4.210 1.567 19.829 1.00 62.19 175 CYS A O 1
ATOM 1484 N N . LEU A 1 176 ? 2.821 1.760 21.558 1.00 61.28 176 LEU A N 1
ATOM 1485 C CA . LEU A 1 176 ? 3.715 2.585 22.384 1.00 61.28 176 LEU A CA 1
ATOM 1486 C C . LEU A 1 176 ? 5.031 1.876 22.723 1.00 61.28 176 LEU A C 1
ATOM 1488 O O . LEU A 1 176 ? 6.071 2.528 22.744 1.00 61.28 176 LEU A O 1
ATOM 1492 N N . ASN A 1 177 ? 5.001 0.559 22.944 1.00 59.56 177 ASN A N 1
ATOM 1493 C CA . ASN A 1 177 ? 6.206 -0.224 23.238 1.00 59.56 177 ASN A CA 1
ATOM 1494 C C . ASN A 1 177 ? 7.183 -0.305 22.049 1.00 59.56 177 ASN A C 1
ATOM 1496 O O . ASN A 1 177 ? 8.342 -0.663 22.243 1.00 59.56 177 ASN A O 1
ATOM 1500 N N . GLU A 1 178 ? 6.733 0.019 20.834 1.00 57.50 178 GLU A N 1
ATOM 1501 C CA . GLU A 1 178 ? 7.543 -0.001 19.608 1.00 57.50 178 GLU A CA 1
ATOM 1502 C C . GLU A 1 178 ? 8.116 1.386 19.249 1.00 57.50 178 GLU A C 1
ATOM 1504 O O . GLU A 1 178 ? 8.868 1.527 18.283 1.00 57.50 178 GLU A O 1
ATOM 1509 N N . ILE A 1 179 ? 7.794 2.422 20.031 1.00 59.62 179 ILE A N 1
ATOM 1510 C CA . ILE A 1 179 ? 8.143 3.820 19.758 1.00 59.62 179 ILE A CA 1
ATOM 1511 C C . ILE A 1 179 ? 9.352 4.270 20.600 1.00 59.62 179 ILE A C 1
ATOM 1513 O O . ILE A 1 179 ? 9.602 3.789 21.703 1.00 59.62 179 ILE A O 1
ATOM 1517 N N . SER A 1 180 ? 10.120 5.239 20.088 1.00 55.25 180 SER A N 1
ATOM 1518 C CA . SER A 1 180 ? 11.200 5.888 20.842 1.00 55.25 180 SER A CA 1
ATOM 1519 C C . SER A 1 180 ? 10.668 6.637 22.082 1.00 55.25 180 SER A C 1
ATOM 1521 O O . SER A 1 180 ? 9.610 7.262 22.032 1.00 55.25 180 SER A O 1
ATOM 1523 N N . LEU A 1 181 ? 11.433 6.673 23.181 1.00 55.25 181 LEU A N 1
ATOM 1524 C CA . LEU A 1 181 ? 11.050 7.339 24.448 1.00 55.25 181 LEU A CA 1
ATOM 1525 C C . LEU A 1 181 ? 10.584 8.807 24.286 1.00 55.25 181 LEU A C 1
ATOM 1527 O O . LEU A 1 181 ? 9.806 9.320 25.090 1.00 55.25 181 LEU A O 1
ATOM 1531 N N . ILE A 1 182 ? 11.072 9.513 23.259 1.00 54.72 182 ILE A N 1
ATOM 1532 C CA . ILE A 1 182 ? 10.729 10.920 22.985 1.00 54.72 182 ILE A CA 1
ATOM 1533 C C . ILE A 1 182 ? 9.333 11.032 22.362 1.00 54.72 182 ILE A C 1
ATOM 1535 O O . ILE A 1 182 ? 8.564 11.943 22.684 1.00 54.72 182 ILE A O 1
ATOM 1539 N N . ASP A 1 183 ? 9.002 10.110 21.466 1.00 59.50 183 ASP A N 1
ATOM 1540 C CA . ASP A 1 183 ? 7.704 10.065 20.807 1.00 59.50 183 ASP A CA 1
ATOM 1541 C C . ASP A 1 183 ? 6.643 9.459 21.734 1.00 59.50 183 ASP A C 1
ATOM 1543 O O . ASP A 1 183 ? 5.508 9.935 21.741 1.00 59.50 183 ASP A O 1
ATOM 1547 N N . GLU A 1 184 ? 7.034 8.548 22.630 1.00 59.41 184 GLU A N 1
ATOM 1548 C CA . GLU A 1 184 ? 6.188 8.036 23.713 1.00 59.41 184 GLU A CA 1
ATOM 1549 C C . GLU A 1 184 ? 5.610 9.182 24.561 1.00 59.41 184 GLU A C 1
ATOM 1551 O O . GLU A 1 184 ? 4.400 9.265 24.757 1.00 59.41 184 GLU A O 1
ATOM 1556 N N . GLN A 1 185 ? 6.427 10.155 24.983 1.00 59.72 185 GL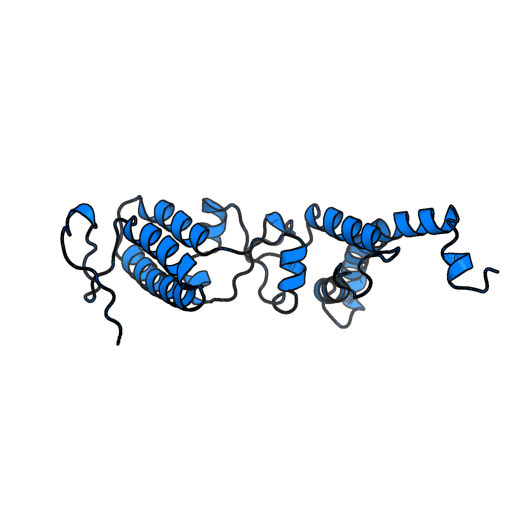N A N 1
ATOM 1557 C CA . GLN A 1 185 ? 5.951 11.296 25.781 1.00 59.72 185 GLN A CA 1
ATOM 1558 C C . GLN A 1 185 ? 4.947 12.191 25.038 1.00 59.72 185 GLN A C 1
ATOM 1560 O O . GLN A 1 185 ? 4.023 12.733 25.654 1.00 59.72 185 GLN A O 1
ATOM 1565 N N . LYS A 1 186 ? 5.109 12.374 23.721 1.00 64.19 186 LYS A N 1
ATOM 1566 C CA . LYS A 1 186 ? 4.160 13.147 22.901 1.00 64.19 186 LYS A CA 1
ATOM 1567 C C . LYS A 1 186 ? 2.842 12.398 22.749 1.00 64.19 186 LYS A C 1
ATOM 1569 O O . LYS A 1 186 ? 1.779 12.996 22.921 1.00 64.19 186 LYS A O 1
ATOM 1574 N N . VAL A 1 187 ? 2.919 11.097 22.480 1.00 62.81 187 VAL A N 1
ATOM 1575 C CA . VAL A 1 187 ? 1.751 10.227 22.352 1.00 62.81 187 VAL A CA 1
ATOM 1576 C C . VAL A 1 187 ? 1.004 10.149 23.686 1.00 62.81 187 VAL A C 1
ATOM 1578 O O . VAL A 1 187 ? -0.211 10.323 23.706 1.00 62.81 187 VAL A O 1
ATOM 1581 N N . LEU A 1 188 ? 1.709 10.027 24.815 1.00 64.81 188 LEU A N 1
ATOM 1582 C CA . LEU A 1 188 ? 1.124 10.047 26.158 1.00 64.81 188 LEU A CA 1
ATOM 1583 C C . LEU A 1 188 ? 0.394 11.358 26.462 1.00 64.81 188 LEU A C 1
ATOM 1585 O O . LEU A 1 188 ? -0.718 11.316 26.980 1.00 64.81 188 LEU A O 1
ATOM 1589 N N . LYS A 1 189 ? 0.953 12.520 26.097 1.00 65.06 189 LYS A N 1
ATOM 1590 C CA . LYS A 1 189 ? 0.240 13.807 26.222 1.00 65.06 189 LYS A CA 1
ATOM 1591 C C . LYS A 1 189 ? -1.029 13.845 25.365 1.00 65.06 189 LYS A C 1
ATOM 1593 O O . LYS A 1 189 ? -2.050 14.385 25.790 1.00 65.06 189 LYS A O 1
ATOM 1598 N N . HIS A 1 190 ? -0.992 13.250 24.173 1.00 62.75 190 HIS A N 1
ATOM 1599 C CA . HIS A 1 190 ? -2.158 13.175 23.289 1.00 62.75 190 HIS A CA 1
ATOM 1600 C C . HIS A 1 190 ? -3.224 12.214 23.832 1.00 62.75 190 HIS A C 1
ATOM 1602 O O . HIS A 1 190 ? -4.408 12.543 23.795 1.00 62.75 190 HIS A O 1
ATOM 1608 N N . ILE A 1 191 ? -2.820 11.087 24.422 1.00 61.75 191 ILE A N 1
ATOM 1609 C CA . ILE A 1 191 ? -3.705 10.144 25.122 1.00 61.75 191 ILE A CA 1
ATOM 1610 C C . ILE A 1 191 ? -4.308 10.790 26.375 1.00 61.75 191 ILE A C 1
ATOM 1612 O O . ILE A 1 191 ? -5.505 10.672 26.598 1.00 61.75 191 ILE A O 1
ATOM 1616 N N . GLN A 1 192 ? -3.528 11.536 27.160 1.00 61.38 192 GLN A N 1
ATOM 1617 C CA . GLN A 1 192 ? -4.019 12.272 28.336 1.00 61.38 192 GLN A CA 1
ATOM 1618 C C . GLN A 1 192 ? -5.093 13.310 27.984 1.00 61.38 192 GLN A C 1
ATOM 1620 O O . GLN A 1 192 ? -5.937 13.627 28.816 1.00 61.38 192 GLN A O 1
ATOM 1625 N N . SER A 1 193 ? -5.086 13.828 26.752 1.00 61.62 193 SER A N 1
ATOM 1626 C CA . SER A 1 193 ? -6.141 14.723 26.266 1.00 61.62 193 SER A CA 1
ATOM 1627 C C . SER A 1 193 ? -7.441 14.001 25.876 1.00 61.62 193 SER A C 1
ATOM 1629 O O . SER A 1 193 ? -8.451 14.658 25.620 1.00 61.62 193 SER A O 1
ATOM 1631 N N . LEU A 1 194 ? -7.442 12.663 25.813 1.00 55.97 194 LEU A N 1
ATOM 1632 C CA . LEU A 1 194 ? -8.652 11.871 25.609 1.00 55.97 194 LEU A CA 1
ATOM 1633 C C . LEU A 1 194 ? -9.483 11.887 26.895 1.00 55.97 194 LEU A C 1
ATOM 1635 O O . LEU A 1 194 ? -8.990 11.611 27.985 1.00 55.97 194 LEU A O 1
ATOM 1639 N N . LYS A 1 195 ? -10.782 12.171 26.776 1.00 50.44 195 LYS A N 1
ATOM 1640 C CA . LYS A 1 195 ? -11.714 12.219 27.918 1.00 50.44 195 LYS A CA 1
ATOM 1641 C C . LYS A 1 195 ? -12.126 10.831 28.434 1.00 50.44 195 LYS A C 1
ATOM 1643 O O . LYS A 1 195 ? -13.162 10.714 29.080 1.00 50.44 195 LYS A O 1
ATOM 1648 N N . ILE A 1 196 ? -11.397 9.772 28.087 1.00 51.91 196 ILE A N 1
ATOM 1649 C CA . ILE A 1 196 ? -11.896 8.405 28.219 1.00 51.91 196 ILE A CA 1
ATOM 1650 C C . ILE A 1 196 ? -10.752 7.487 28.638 1.00 51.91 196 ILE A C 1
ATOM 1652 O O . ILE A 1 196 ? -9.796 7.321 27.892 1.00 51.91 196 ILE A O 1
ATOM 1656 N N . PHE A 1 197 ? -10.879 6.864 29.811 1.00 53.94 197 PHE A N 1
ATOM 1657 C CA . PHE A 1 197 ? -10.040 5.746 30.248 1.00 53.94 197 PHE A CA 1
ATOM 1658 C C . PHE A 1 197 ? -10.920 4.619 30.799 1.00 53.94 197 PHE A C 1
ATOM 1660 O O . PHE A 1 197 ? -11.728 4.888 31.695 1.00 53.94 197 PHE A O 1
ATOM 1667 N N . PRO A 1 198 ? -10.788 3.367 30.317 1.00 42.47 198 PRO A N 1
ATOM 1668 C CA . PRO A 1 198 ? -11.430 2.225 30.949 1.00 42.47 198 PRO A CA 1
ATOM 1669 C C . PRO A 1 198 ? -10.781 1.964 32.309 1.00 42.47 198 PRO A C 1
ATOM 1671 O O . PRO A 1 198 ? -9.582 1.702 32.404 1.00 42.47 198 PRO A O 1
ATOM 1674 N N . LEU A 1 199 ? -11.581 2.002 33.372 1.00 45.81 199 LEU A N 1
ATOM 1675 C CA . LEU A 1 199 ? -11.160 1.499 34.677 1.00 45.81 199 LEU A CA 1
ATOM 1676 C C . LEU A 1 199 ? -11.048 -0.032 34.640 1.00 45.81 199 LEU A C 1
ATOM 1678 O O . LEU A 1 199 ? -11.797 -0.702 33.926 1.00 45.81 199 LEU A O 1
ATOM 1682 N N . LYS A 1 200 ? -10.167 -0.586 35.487 1.00 41.53 200 LYS A N 1
ATOM 1683 C CA . LYS A 1 200 ? -9.888 -2.032 35.666 1.00 41.53 200 LYS A CA 1
ATOM 1684 C C . LYS A 1 200 ? -11.132 -2.930 35.800 1.00 41.53 200 LYS A C 1
ATOM 1686 O O . LYS A 1 200 ? -11.032 -4.133 35.590 1.00 41.53 200 LYS A O 1
ATOM 1691 N N . ASN A 1 201 ? -12.286 -2.353 36.132 1.00 42.66 201 ASN A N 1
ATOM 1692 C CA . ASN A 1 201 ? -13.537 -3.063 36.380 1.00 42.66 201 ASN A CA 1
ATOM 1693 C C . ASN A 1 201 ? -14.481 -3.102 35.157 1.00 42.66 201 ASN A C 1
ATOM 1695 O O . ASN A 1 201 ? -15.579 -3.632 35.278 1.00 42.66 201 ASN A O 1
ATOM 1699 N N . TYR A 1 202 ? -14.097 -2.544 33.996 1.00 45.59 202 TYR A N 1
ATOM 1700 C CA . TYR A 1 202 ? -14.874 -2.516 32.735 1.00 45.59 202 TYR A CA 1
ATOM 1701 C C . TYR A 1 202 ? -16.268 -1.859 32.797 1.00 45.59 202 TYR A C 1
ATOM 1703 O O . TYR A 1 202 ? -17.023 -1.913 31.825 1.00 45.59 202 TYR A O 1
ATOM 1711 N N . GLN A 1 203 ? -16.633 -1.232 33.915 1.00 38.22 203 GLN A N 1
ATOM 1712 C CA . GLN A 1 203 ? -18.000 -0.761 34.146 1.00 38.22 203 GLN A CA 1
ATOM 1713 C C . GLN A 1 203 ? -18.188 0.739 33.873 1.00 38.22 203 GLN A C 1
ATOM 1715 O O . GLN A 1 203 ? -19.256 1.115 33.388 1.00 38.22 203 GLN A O 1
ATOM 1720 N N . GLU A 1 204 ? -17.169 1.587 34.045 1.00 39.25 204 GLU A N 1
ATOM 1721 C CA . GLU A 1 204 ? -17.307 3.051 33.932 1.00 39.25 204 GLU A CA 1
ATOM 1722 C C . GLU A 1 204 ? -16.095 3.730 33.268 1.00 39.25 204 GLU A C 1
ATOM 1724 O O . GLU A 1 204 ? -14.961 3.252 33.372 1.00 39.25 204 GLU A O 1
ATOM 1729 N N . PHE A 1 205 ? -16.362 4.854 32.590 1.00 45.28 205 PHE A N 1
ATOM 1730 C CA . PHE A 1 205 ? -15.368 5.776 32.034 1.00 45.28 205 PHE A CA 1
ATOM 1731 C C . PHE A 1 205 ? -15.343 7.056 32.858 1.00 45.28 205 PHE A C 1
ATOM 1733 O O . PHE A 1 205 ? -16.401 7.619 33.132 1.00 45.28 205 PHE A O 1
ATOM 1740 N N . ILE A 1 206 ? -14.152 7.551 33.195 1.00 43.25 206 ILE A N 1
ATOM 1741 C CA . ILE A 1 206 ? -14.002 8.860 33.836 1.00 43.25 206 ILE A CA 1
ATOM 1742 C C . ILE A 1 206 ? -13.305 9.824 32.872 1.00 43.25 206 ILE A C 1
ATOM 1744 O O . ILE A 1 206 ? -12.259 9.513 32.303 1.00 43.25 206 ILE A O 1
ATOM 1748 N N . SER A 1 207 ? -13.886 11.015 32.720 1.00 40.09 207 SER A N 1
ATOM 1749 C CA . SER A 1 207 ? -13.249 12.164 32.071 1.00 40.09 207 SER A CA 1
ATOM 1750 C C . SER A 1 207 ? -12.145 12.724 32.968 1.00 40.09 207 SER A C 1
ATOM 1752 O O . SER A 1 207 ? -12.412 13.075 34.116 1.00 40.09 207 SER A O 1
ATOM 1754 N N . VAL A 1 208 ? -10.927 12.882 32.436 1.00 42.78 208 VAL A N 1
ATOM 1755 C CA . VAL A 1 208 ? -9.739 13.386 33.164 1.00 42.78 208 VAL A CA 1
ATOM 1756 C C . VAL A 1 208 ? -9.982 14.737 33.851 1.00 42.78 208 VAL A C 1
ATOM 1758 O O . VAL A 1 208 ? -9.394 15.004 34.893 1.00 42.78 208 VAL A O 1
ATOM 1761 N N . ASN A 1 209 ? -10.927 15.550 33.366 1.00 43.34 209 ASN A N 1
ATOM 1762 C CA . ASN A 1 209 ? -11.324 16.799 34.032 1.00 43.34 209 ASN A CA 1
ATOM 1763 C C . ASN A 1 209 ? -11.884 16.609 35.460 1.00 43.34 209 ASN A C 1
ATOM 1765 O O . ASN A 1 209 ? -11.995 17.587 36.192 1.00 43.34 209 ASN A O 1
ATOM 1769 N N . TYR A 1 210 ? -12.233 15.382 35.862 1.00 42.69 210 TYR A N 1
ATOM 1770 C CA . TYR A 1 210 ? -12.655 15.045 37.227 1.00 42.69 210 TYR A CA 1
ATOM 1771 C C . TYR A 1 210 ? -11.539 14.433 38.090 1.00 42.69 210 TYR A C 1
ATOM 1773 O O . TYR A 1 210 ? -11.737 14.238 39.287 1.00 42.69 210 TYR A O 1
ATOM 1781 N N . ILE A 1 211 ? -10.364 14.137 37.525 1.00 44.00 211 ILE A N 1
ATOM 1782 C CA . ILE A 1 211 ? -9.273 13.428 38.208 1.00 44.00 211 ILE A CA 1
ATOM 1783 C C . ILE A 1 211 ? -8.091 14.385 38.339 1.00 44.00 211 ILE A C 1
ATOM 1785 O O . ILE A 1 211 ? -7.114 14.326 37.599 1.00 44.00 211 ILE A O 1
ATOM 1789 N N . ASN A 1 212 ? -8.183 15.296 39.304 1.00 37.53 212 ASN A N 1
ATOM 1790 C CA . ASN A 1 212 ? -7.092 16.225 39.601 1.00 37.53 212 ASN A CA 1
ATOM 1791 C C . ASN A 1 212 ? -5.848 15.547 40.193 1.00 37.53 212 ASN A C 1
ATOM 1793 O O . ASN A 1 212 ? -4.832 16.209 40.374 1.00 37.53 212 ASN A O 1
ATOM 1797 N N . GLN A 1 213 ? -5.887 14.255 40.515 1.00 39.66 213 GLN A N 1
ATOM 1798 C CA . GLN A 1 213 ? -4.745 13.519 41.044 1.00 39.66 213 GLN A CA 1
ATOM 1799 C C . GLN A 1 213 ? -4.874 12.044 40.658 1.00 39.66 213 GLN A C 1
ATOM 1801 O O . GLN A 1 213 ? -5.953 11.475 40.779 1.00 39.66 213 GLN A O 1
ATOM 1806 N N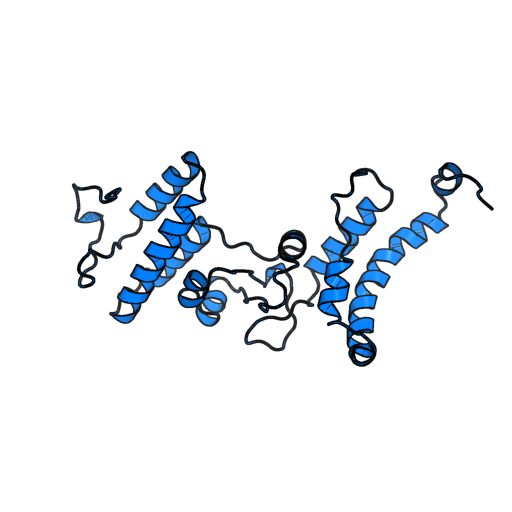 . ILE A 1 214 ? -3.740 11.436 40.301 1.00 35.28 214 ILE A N 1
ATOM 1807 C CA . ILE A 1 214 ? -3.474 9.999 40.101 1.00 35.28 214 ILE A CA 1
ATOM 1808 C C . ILE A 1 214 ? -3.302 9.590 38.627 1.00 35.28 214 ILE A C 1
ATOM 1810 O O . ILE A 1 214 ? -4.225 9.266 37.885 1.00 35.28 214 ILE A O 1
ATOM 1814 N N . ILE A 1 215 ? -2.019 9.567 38.267 1.00 34.66 215 ILE A N 1
ATOM 1815 C CA . ILE A 1 215 ? -1.400 8.853 37.153 1.00 34.66 215 ILE A CA 1
ATOM 1816 C C . ILE A 1 215 ? -1.698 7.354 37.305 1.00 34.66 215 ILE A C 1
ATOM 1818 O O . ILE A 1 215 ? -1.418 6.785 38.359 1.00 34.66 215 ILE A O 1
ATOM 1822 N N . PHE A 1 216 ? -2.180 6.692 36.252 1.00 36.66 216 PHE A N 1
ATOM 1823 C CA . PHE A 1 216 ? -2.193 5.229 36.182 1.00 36.66 216 PHE A CA 1
ATOM 1824 C C . PHE A 1 216 ? -1.448 4.738 34.939 1.00 36.66 216 PHE A C 1
ATOM 1826 O O . PHE A 1 216 ? -2.035 4.516 33.888 1.00 36.66 216 PHE A O 1
ATOM 1833 N N . PHE A 1 217 ? -0.152 4.491 35.115 1.00 28.94 217 PHE A N 1
ATOM 1834 C CA . PHE A 1 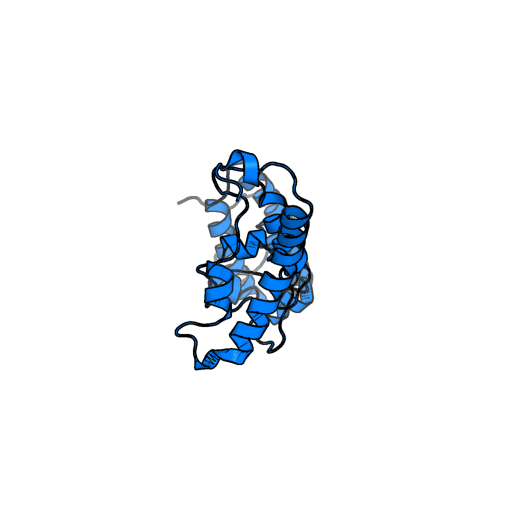217 ? 0.532 3.377 34.465 1.00 28.94 217 PHE A CA 1
ATOM 1835 C C . PHE A 1 217 ? 1.155 2.545 35.585 1.00 28.94 217 PHE A C 1
ATOM 1837 O O . PHE A 1 217 ? 2.153 2.933 36.185 1.00 28.94 217 PHE A O 1
ATOM 1844 N N . SER A 1 218 ? 0.517 1.428 35.934 1.00 25.12 218 SER A N 1
ATOM 1845 C CA . SER A 1 218 ? 1.140 0.431 36.805 1.00 25.12 218 SER A CA 1
ATOM 1846 C C . SER A 1 218 ? 2.037 -0.433 35.931 1.00 25.12 218 SER A C 1
ATOM 1848 O O . SER A 1 218 ? 1.547 -1.358 35.292 1.00 25.12 218 SER A O 1
ATOM 1850 N N . ILE A 1 219 ? 3.333 -0.133 35.928 1.00 28.45 219 ILE A N 1
ATOM 1851 C CA . ILE A 1 219 ? 4.367 -1.038 35.426 1.00 28.45 219 ILE A CA 1
ATOM 1852 C C . ILE A 1 219 ? 4.487 -2.193 36.426 1.00 28.45 219 ILE A C 1
ATOM 1854 O O . ILE A 1 219 ? 4.939 -1.997 37.556 1.00 28.45 219 ILE A O 1
ATOM 1858 N N . LYS A 1 220 ? 4.051 -3.382 36.011 1.00 27.81 220 LYS A N 1
ATOM 1859 C CA . LYS A 1 220 ? 4.575 -4.671 36.464 1.00 27.81 220 LYS A CA 1
ATOM 1860 C C . LYS A 1 220 ? 4.566 -5.633 35.293 1.00 27.81 220 LYS A C 1
ATOM 1862 O O . LYS A 1 220 ? 3.512 -5.690 34.624 1.00 27.81 220 LYS A O 1
#

Solvent-accessible surface area (backbone atoms only — not comparable to full-atom values): 13209 Å² total; per-residue (Å²): 127,78,87,46,77,66,56,68,65,55,82,42,71,66,58,55,51,51,53,67,47,48,38,60,53,58,57,52,46,55,59,50,34,60,72,46,42,90,78,45,99,58,60,46,65,59,58,50,62,72,66,54,70,68,76,80,51,96,58,75,84,42,92,55,48,66,37,36,53,49,36,44,57,52,48,36,76,33,63,73,45,59,36,58,97,45,94,58,56,34,31,29,71,39,26,32,66,80,84,54,62,71,54,50,71,64,52,35,68,68,55,34,33,77,75,68,63,31,38,42,47,47,80,87,53,60,92,42,50,68,60,42,45,74,35,42,27,41,72,84,45,74,68,57,59,51,51,53,47,58,61,68,65,71,52,90,80,50,76,67,52,51,57,49,49,51,54,44,53,52,48,52,53,57,54,47,74,77,48,57,78,73,56,38,56,55,50,48,55,57,54,65,69,43,61,65,47,80,43,99,79,79,77,58,72,54,44,53,92,77,52,92,70,82,89,85,80,84,88,124